Protein AF-A0A2T7SR97-F1 (afdb_monomer)

Radius of gyration: 30.73 Å; Cα contacts (8 Å, |Δi|>4): 465; chains: 1; bounding box: 67×25×97 Å

Nearest PDB structures (foldseek):
  8cx3-assembly6_F  TM=3.655E-01  e=1.383E-04  Homo sapiens
  8cxc-assembly1_M  TM=3.548E-01  e=3.444E-04  Homo sapiens
  7u9j-assembly2_B  TM=3.216E-01  e=7.365E-04  Homo sapiens
  1lrv-assembly1_A  TM=1.865E-01  e=1.941E-01  Azotobacter vinelandii
  4wnd-assembly1_A  TM=1.868E-01  e=3.565E-01  Homo sapiens

Sequence (317 aa):
IAAIETADLAALSNTQVVGLDSSFVQALTSDQVVALTASQLKVMTSDQLNALDTADLAAITTDKITSLSAAQIGGLNTTQINALITDQIAVLTASQVKGLTTDQLTSLNTDALVALTTLQVDALVATQLNALSSSQISALQTADVAAIDVYQVASLETDFIAGLTTSQVEALTAAQVGKLTTDQFAQLGTDDIQALTTVQMAAVTAAQINSLSPAKIQALETDDLRSLRVTQVSALNTASINALTTSQTQALTTAQIARISNTQLRSLVDAQADDTAIAALFTSAQIGAGTTDSPSLLTATQLSGMSTGDIAALRTD

Foldseek 3Di:
DVPQDLVNLCPDDLVVLCVDALVNLLPDDLSNLLSHDLSNLQSHDLSNLQSDDLVSLCSHDLVSLCSHALQSLQSHDLNNLQSHDLSNLLSHDLRNLCSHDLNNLQSHDLSNLLSHDLSNLLSHALVNLQSHDLNNLQSDDLSNLQSHDLVSLLSHDLRSLLSYDLSSLLSHQLSNLLSHDLSNLLSQDLSNLLSHDLSNLCSHDLSNLQSYALSNLQSHDLSSLCSHDLNSLQSHDLRSLLSDDPSNLVSHALSNLVRHDLVSLLSNCVSCVVDLVSQVSDALDSCLSRDQDHPPSDDPVSVVRHDPNSVVSNPDD

Solvent-accessible surface area (backbone atoms only — not comparable to full-atom values): 16501 Å² total; per-residue (Å²): 105,95,78,68,50,44,67,58,58,49,64,53,50,53,71,56,52,52,67,53,54,37,70,61,48,48,52,52,50,58,72,43,57,57,36,51,42,43,70,43,59,44,50,44,48,45,62,39,59,58,30,51,54,46,68,43,54,48,60,48,53,49,76,41,61,52,45,42,45,26,68,46,56,39,44,44,50,47,71,50,59,61,32,47,44,47,70,46,49,46,52,48,45,39,64,33,50,48,32,49,44,46,67,44,59,54,56,45,54,54,68,49,57,55,29,44,44,46,67,33,53,40,38,45,49,41,73,48,58,54,47,47,47,50,70,46,48,52,45,52,49,41,67,29,56,43,47,48,48,48,71,42,54,51,59,47,47,48,66,53,54,57,21,48,44,51,68,38,56,43,37,42,42,33,68,39,54,45,35,43,44,45,68,39,54,50,45,56,49,50,65,33,54,50,45,47,46,49,67,30,47,51,34,49,44,40,64,40,62,58,48,48,52,47,70,45,52,54,33,50,48,46,65,38,57,52,44,43,48,41,70,40,57,38,49,51,46,58,66,52,47,52,31,48,46,70,69,47,58,69,33,52,44,61,70,34,63,74,49,43,48,54,69,46,44,22,40,41,49,65,66,42,68,87,46,61,74,57,43,78,68,50,54,28,65,53,46,36,61,30,40,52,85,64,74,86,44,61,49,73,71,38,63,73,55,36,51,75,66,30,57,54,47,49,63,68,124

Secondary structure (DSSP, 8-state):
-TTS-HHHHHHS-HHHHHT--HHHHHTS-HHHHHHS-HHHHHH--HHHHHTS-HHHHHHS-HHHHTTS-HHHHHTS-HHHHTTS-HHHHHT--HHHHHT--HHHHHH--HHHHHTS-HHHHHT--HHHHTTS-HHHHHHS-HHHHHHS-HHHHTT--HHHHHT--HHHHHTS-HHHHTTS-HHHHTT--HHHHHHS-HHHHTT--HHHHHT--HHHHHHS-HHHHHHS-HHHHTT--HHHHHH--HHHHHHS-HHHHTTS-HHHHHHHHHHTTT-TTGGGGS-HHHHHHH-SS-GGG--HHHHHTS-HHHHHHTT--

Mean predicted aligned error: 6.65 Å

Structure (mmCIF, N/CA/C/O backbone):
data_AF-A0A2T7SR97-F1
#
_entry.id   AF-A0A2T7SR97-F1
#
loop_
_atom_site.group_PDB
_atom_site.id
_atom_site.type_symbol
_atom_site.label_atom_id
_atom_site.label_alt_id
_atom_site.label_comp_id
_atom_site.label_asym_id
_atom_site.label_entity_id
_atom_site.label_seq_id
_atom_site.pdbx_PDB_ins_code
_atom_site.Cartn_x
_atom_site.Cartn_y
_atom_site.Cartn_z
_atom_site.occupancy
_atom_site.B_iso_or_equiv
_atom_site.auth_seq_id
_atom_site.auth_comp_id
_atom_site.auth_asym_id
_atom_site.auth_atom_id
_atom_site.pdbx_PDB_model_num
ATOM 1 N N . ILE A 1 1 ? -23.060 5.789 41.166 1.00 59.06 1 ILE A N 1
ATOM 2 C CA . ILE A 1 1 ? -22.852 4.624 40.271 1.00 59.06 1 ILE A CA 1
ATOM 3 C C . ILE A 1 1 ? -21.861 3.606 40.857 1.00 59.06 1 ILE A C 1
ATOM 5 O O . ILE A 1 1 ? -21.991 2.429 40.559 1.00 59.06 1 ILE A O 1
ATOM 9 N N . ALA A 1 2 ? -21.059 3.976 41.869 1.00 59.66 2 ALA A N 1
ATOM 10 C CA . ALA A 1 2 ? -20.308 3.044 42.734 1.00 59.66 2 ALA A CA 1
ATOM 11 C C . ALA A 1 2 ? -21.145 1.996 43.524 1.00 59.66 2 ALA A C 1
ATOM 13 O O . ALA A 1 2 ? -20.612 1.340 44.408 1.00 59.66 2 ALA A O 1
ATOM 14 N N . ALA A 1 3 ? -22.449 1.862 43.251 1.00 76.44 3 ALA A N 1
ATOM 15 C CA . ALA A 1 3 ? -23.359 0.946 43.941 1.00 76.44 3 ALA A CA 1
ATOM 16 C C . ALA A 1 3 ? -23.896 -0.191 43.051 1.00 76.44 3 ALA A C 1
ATOM 18 O O . ALA A 1 3 ? -24.528 -1.089 43.592 1.00 76.44 3 ALA A O 1
ATOM 19 N N . ILE A 1 4 ? -23.687 -0.162 41.723 1.00 88.44 4 ILE A N 1
ATOM 20 C CA . ILE A 1 4 ? -24.050 -1.300 40.862 1.00 88.44 4 ILE A CA 1
ATOM 21 C C . ILE A 1 4 ? -22.913 -2.324 40.881 1.00 88.44 4 ILE A C 1
ATOM 23 O O . ILE A 1 4 ? -21.754 -1.974 40.641 1.00 88.44 4 ILE A O 1
ATOM 27 N N . GLU A 1 5 ? -23.221 -3.579 41.191 1.00 94.31 5 GLU A N 1
ATOM 28 C CA . GLU A 1 5 ? -22.228 -4.649 41.156 1.00 94.31 5 GLU A CA 1
ATOM 29 C C . GLU A 1 5 ? -21.900 -5.020 39.701 1.00 94.31 5 GLU A C 1
ATOM 31 O O . GLU A 1 5 ? -22.721 -4.869 38.794 1.00 94.31 5 GLU A O 1
ATOM 36 N N . THR A 1 6 ? -20.697 -5.534 39.449 1.00 95.12 6 THR A N 1
ATOM 37 C CA . THR A 1 6 ? -20.291 -5.984 38.104 1.00 95.12 6 THR A CA 1
ATOM 38 C C . THR A 1 6 ? -21.215 -7.078 37.558 1.00 95.12 6 THR A C 1
ATOM 40 O O . THR A 1 6 ? -21.502 -7.106 36.362 1.00 95.12 6 THR A O 1
ATOM 43 N N . ALA A 1 7 ? -21.737 -7.940 38.438 1.00 95.00 7 ALA A N 1
ATOM 44 C CA . ALA A 1 7 ? -22.716 -8.968 38.098 1.00 95.00 7 ALA A CA 1
ATOM 45 C C . ALA A 1 7 ? -24.073 -8.378 37.679 1.00 95.00 7 ALA A C 1
ATOM 47 O O . ALA A 1 7 ? -24.650 -8.831 36.691 1.00 95.00 7 ALA A O 1
ATOM 48 N N . ASP A 1 8 ? -24.554 -7.345 38.378 1.00 95.38 8 ASP A N 1
ATOM 49 C CA . ASP A 1 8 ? -25.800 -6.655 38.027 1.00 95.38 8 ASP A CA 1
ATOM 50 C C . ASP A 1 8 ? -25.682 -5.960 36.670 1.00 95.38 8 ASP A C 1
ATOM 52 O O . ASP A 1 8 ? -26.596 -6.024 35.846 1.00 95.38 8 ASP A O 1
ATOM 56 N N . LEU A 1 9 ? -24.530 -5.334 36.408 1.00 94.50 9 LEU A N 1
ATOM 57 C CA . LEU A 1 9 ? -24.261 -4.700 35.123 1.00 94.50 9 LEU A CA 1
ATOM 58 C C . LEU A 1 9 ? -24.231 -5.735 33.990 1.00 94.50 9 LEU A C 1
ATOM 60 O O . LEU A 1 9 ? -24.867 -5.529 32.957 1.00 94.50 9 LEU A O 1
ATOM 64 N N . ALA A 1 10 ? -23.568 -6.877 34.191 1.00 95.56 10 ALA A N 1
ATOM 65 C CA . ALA A 1 10 ? -23.539 -7.972 33.219 1.00 95.56 10 ALA A CA 1
ATOM 66 C C . ALA A 1 10 ? -24.921 -8.626 32.998 1.00 95.56 10 ALA A C 1
ATOM 68 O O . ALA A 1 10 ? -25.161 -9.210 31.941 1.00 95.56 10 ALA A O 1
ATOM 69 N N . ALA A 1 11 ? -25.836 -8.512 33.967 1.00 96.81 11 ALA A N 1
ATOM 70 C CA . ALA A 1 11 ? -27.203 -9.023 33.878 1.00 96.81 11 ALA A CA 1
ATOM 71 C C . ALA A 1 11 ? -28.170 -8.095 33.116 1.00 96.81 11 ALA A C 1
ATOM 73 O O . ALA A 1 11 ? -29.280 -8.521 32.782 1.00 96.81 11 ALA A O 1
ATOM 74 N N . LEU A 1 12 ? -27.782 -6.846 32.815 1.00 96.81 12 LEU A N 1
ATOM 75 C CA . LEU A 1 12 ? -28.617 -5.940 32.022 1.00 96.81 12 LEU A CA 1
ATOM 76 C C . LEU A 1 12 ? -28.886 -6.517 30.628 1.00 96.81 12 LEU A C 1
ATOM 78 O O . LEU A 1 12 ? -27.971 -6.912 29.902 1.00 96.81 12 LEU A O 1
ATOM 82 N N . SER A 1 13 ? -30.150 -6.497 30.212 1.00 97.88 13 SER A N 1
ATOM 83 C CA . SER A 1 13 ? -30.514 -6.838 28.837 1.00 97.88 13 SER A CA 1
ATOM 84 C C . SER A 1 13 ? -29.936 -5.829 27.842 1.00 97.88 13 SER A C 1
ATOM 86 O O . SER A 1 13 ? -29.754 -4.653 28.156 1.00 97.88 13 SER A O 1
ATOM 88 N N . ASN A 1 14 ? -29.743 -6.258 26.595 1.00 97.38 14 ASN A N 1
ATOM 89 C CA . ASN A 1 14 ? -29.283 -5.376 25.520 1.00 97.38 14 ASN A CA 1
ATOM 90 C C . ASN A 1 14 ? -30.175 -4.130 25.349 1.00 97.38 14 ASN A C 1
ATOM 92 O O . ASN A 1 14 ? -29.670 -3.040 25.108 1.00 97.38 14 ASN A O 1
ATOM 96 N N . THR A 1 15 ? -31.494 -4.262 25.529 1.00 97.50 15 THR A N 1
ATOM 97 C CA . THR A 1 15 ? -32.425 -3.122 25.481 1.00 97.50 15 THR A CA 1
ATOM 98 C C . THR A 1 15 ? -32.193 -2.138 26.625 1.00 97.50 15 THR A C 1
ATOM 100 O O . THR A 1 15 ? -32.252 -0.932 26.405 1.00 97.50 15 THR A O 1
ATOM 103 N N . GLN A 1 16 ? -31.906 -2.630 27.835 1.00 97.56 16 GLN A N 1
ATOM 104 C CA . GLN A 1 16 ? -31.563 -1.764 28.966 1.00 97.56 16 GLN A CA 1
ATOM 105 C C . GLN A 1 16 ? -30.228 -1.058 28.737 1.00 97.56 16 GLN A C 1
ATOM 107 O O . GLN A 1 16 ? -30.138 0.131 29.017 1.00 97.56 16 GLN A O 1
ATOM 112 N N . VAL A 1 17 ? -29.232 -1.754 28.174 1.00 97.31 17 VAL A N 1
ATOM 113 C CA . VAL A 1 17 ? -27.929 -1.156 27.847 1.00 97.31 17 VAL A CA 1
ATOM 114 C C . VAL A 1 17 ? -28.073 -0.035 26.824 1.00 97.31 17 VAL A C 1
ATOM 116 O O . VAL A 1 17 ? -27.541 1.041 27.056 1.00 97.31 17 VAL A O 1
ATOM 119 N N . VAL A 1 18 ? -28.851 -0.215 25.752 1.00 96.25 18 VAL A N 1
ATOM 120 C CA . VAL A 1 18 ? -29.127 0.861 24.773 1.00 96.25 18 VAL A CA 1
ATOM 121 C C . VAL A 1 18 ? -29.805 2.075 25.424 1.00 96.25 18 VAL A C 1
ATOM 123 O O . VAL A 1 18 ? -29.601 3.201 24.984 1.00 96.25 18 VAL A O 1
ATOM 126 N N . GLY A 1 19 ? -30.604 1.857 26.471 1.00 96.06 19 GLY A N 1
ATOM 127 C CA . GLY A 1 19 ? -31.301 2.916 27.200 1.00 96.06 19 GLY A CA 1
ATOM 128 C C . GLY A 1 19 ? -30.445 3.700 28.200 1.00 96.06 19 GLY A C 1
ATOM 129 O O . GLY A 1 19 ? -30.948 4.673 28.757 1.00 96.06 19 GLY A O 1
ATOM 130 N N . LEU A 1 20 ? -29.193 3.298 28.455 1.00 95.12 20 LEU A N 1
ATOM 131 C CA . LEU A 1 20 ? -28.288 4.047 29.332 1.00 95.12 20 LEU A CA 1
ATOM 132 C C . LEU A 1 20 ? -27.873 5.357 28.655 1.00 95.12 20 LEU A C 1
ATOM 134 O O . LEU A 1 20 ? -27.436 5.359 27.508 1.00 95.12 20 LEU A O 1
ATOM 138 N N . ASP A 1 21 ? -27.963 6.486 29.344 1.00 95.44 21 ASP A N 1
ATOM 139 C CA . ASP A 1 21 ? -27.392 7.719 28.808 1.00 95.44 21 ASP A CA 1
ATOM 140 C C . ASP A 1 21 ? -25.850 7.703 28.896 1.00 95.44 21 ASP A C 1
ATOM 142 O O . ASP A 1 21 ? -25.250 6.943 29.662 1.00 95.44 21 ASP A O 1
ATOM 146 N N . SER A 1 22 ? -25.185 8.545 28.103 1.00 95.50 22 SER A N 1
ATOM 147 C CA . SER A 1 22 ? -23.719 8.627 28.074 1.00 95.50 22 SER A CA 1
ATOM 148 C C . SER A 1 22 ? -23.109 9.079 29.406 1.00 95.50 22 SER A C 1
ATOM 150 O O . SER A 1 22 ? -22.004 8.657 29.737 1.00 95.50 22 SER A O 1
ATOM 152 N N . SER A 1 23 ? -23.822 9.869 30.217 1.00 94.75 23 SER A N 1
ATOM 153 C CA . SER A 1 23 ? -23.331 10.286 31.537 1.00 94.75 23 SER A CA 1
ATOM 154 C C . SER A 1 23 ? -23.331 9.135 32.546 1.00 94.75 23 SER A C 1
ATOM 156 O O . SER A 1 23 ? -22.450 9.068 33.403 1.00 94.75 23 SER A O 1
ATOM 158 N N . PHE A 1 24 ? -24.264 8.186 32.413 1.00 94.44 24 PHE A N 1
ATOM 159 C CA . PHE A 1 24 ? -24.241 6.946 33.180 1.00 94.44 24 PHE A CA 1
ATOM 160 C C . PHE A 1 24 ? -23.021 6.100 32.816 1.00 94.44 24 PHE A C 1
ATOM 162 O O . PHE A 1 24 ? -22.326 5.624 33.711 1.00 94.44 24 PHE A O 1
ATOM 169 N N . VAL A 1 25 ? -22.746 5.943 31.516 1.00 95.69 25 VAL A N 1
ATOM 170 C CA . VAL A 1 25 ? -21.586 5.179 31.031 1.00 95.69 25 VAL A CA 1
ATOM 171 C C . VAL A 1 25 ? -20.274 5.807 31.504 1.00 95.69 25 VAL A C 1
ATOM 173 O O . VAL A 1 25 ? -19.429 5.098 32.036 1.00 95.69 25 VAL A O 1
ATOM 176 N N . GLN A 1 26 ? -20.146 7.133 31.417 1.00 94.88 26 GLN A N 1
ATOM 177 C CA . GLN A 1 26 ? -18.970 7.872 31.893 1.00 94.88 26 GLN A CA 1
ATOM 178 C C . GLN A 1 26 ? -18.712 7.717 33.402 1.00 94.88 26 GLN A C 1
ATOM 180 O O . GLN A 1 26 ? -17.595 7.905 33.872 1.00 94.88 26 GLN A O 1
ATOM 185 N N . ALA A 1 27 ? -19.746 7.420 34.188 1.00 94.75 27 ALA A N 1
ATOM 186 C CA . ALA A 1 27 ? -19.640 7.286 35.636 1.00 94.75 27 ALA A CA 1
ATOM 187 C C . ALA A 1 27 ? -19.423 5.837 36.110 1.00 94.75 27 ALA A C 1
ATOM 189 O O . ALA A 1 27 ? -19.397 5.601 37.326 1.00 94.75 27 ALA A O 1
ATOM 190 N N . LEU A 1 28 ? -19.296 4.879 35.183 1.00 94.94 28 LEU A N 1
ATOM 191 C CA . LEU A 1 28 ? -18.850 3.523 35.491 1.00 94.94 28 LEU A CA 1
ATOM 192 C C . LEU A 1 28 ? -17.391 3.537 35.965 1.00 94.94 28 LEU A C 1
ATOM 194 O O . LEU A 1 28 ? -16.596 4.387 35.578 1.00 94.94 28 LEU A O 1
ATOM 198 N N . THR A 1 29 ? -17.037 2.591 36.827 1.00 94.75 29 THR A N 1
ATOM 199 C CA . THR A 1 29 ? -15.633 2.308 37.146 1.00 94.75 29 THR A CA 1
ATOM 200 C C . THR A 1 29 ? -15.018 1.407 36.075 1.00 94.75 29 THR A C 1
ATOM 202 O O . THR A 1 29 ? -15.737 0.667 35.402 1.00 94.75 29 THR A O 1
ATOM 205 N N . SER A 1 30 ? -13.689 1.365 35.971 1.00 93.44 30 SER A N 1
ATOM 206 C CA . SER A 1 30 ? -13.024 0.468 35.014 1.00 93.44 30 SER A CA 1
ATOM 207 C C . SER A 1 30 ? -13.359 -1.009 35.233 1.00 93.44 30 SER A C 1
ATOM 209 O O . SER A 1 30 ? -13.605 -1.732 34.270 1.00 93.44 30 SER A O 1
ATOM 211 N N . ASP A 1 31 ? -13.494 -1.456 36.487 1.00 94.06 31 ASP A N 1
ATOM 212 C CA . ASP A 1 31 ? -13.954 -2.819 36.793 1.00 94.06 31 ASP A CA 1
ATOM 213 C C . ASP A 1 31 ? -15.374 -3.084 36.261 1.00 94.06 31 ASP A C 1
ATOM 215 O O . ASP A 1 31 ? -15.683 -4.185 35.803 1.00 94.06 31 ASP A O 1
ATOM 219 N N . GLN A 1 32 ? -16.248 -2.073 36.297 1.00 95.81 32 GLN A N 1
ATOM 220 C CA . GLN A 1 32 ? -17.598 -2.153 35.743 1.00 95.81 32 GLN A CA 1
ATOM 221 C C . GLN A 1 32 ? -17.571 -2.174 34.210 1.00 95.81 32 GLN A C 1
ATOM 223 O O . GLN A 1 32 ? -18.245 -3.012 33.613 1.00 95.81 32 GLN A O 1
ATOM 228 N N . VAL A 1 33 ? -16.757 -1.343 33.553 1.00 95.62 33 VAL A N 1
ATOM 229 C CA . VAL A 1 33 ? -16.625 -1.387 32.086 1.00 95.62 33 VAL A CA 1
ATOM 230 C C . VAL A 1 33 ? -16.085 -2.740 31.624 1.00 95.62 33 VAL A C 1
ATOM 232 O O . VAL A 1 33 ? -16.645 -3.361 30.718 1.00 95.62 33 VAL A O 1
ATOM 235 N N . VAL A 1 34 ? -15.062 -3.268 32.299 1.00 95.56 34 VAL A N 1
ATOM 236 C CA . VAL A 1 34 ? -14.509 -4.599 32.012 1.00 95.56 34 VAL A CA 1
ATOM 237 C C . VAL A 1 34 ? -15.520 -5.714 32.303 1.00 95.56 34 VAL A C 1
ATOM 239 O O . VAL A 1 34 ? -15.418 -6.786 31.708 1.00 95.56 34 VAL A O 1
ATOM 242 N N . ALA A 1 35 ? -16.540 -5.496 33.133 1.00 95.94 35 ALA A N 1
ATOM 243 C CA . ALA A 1 35 ? -17.605 -6.473 33.362 1.00 95.94 35 ALA A CA 1
ATOM 244 C C . ALA A 1 35 ? -18.668 -6.522 32.249 1.00 95.94 35 ALA A C 1
ATOM 246 O O . ALA A 1 35 ? -19.350 -7.542 32.122 1.00 95.94 35 ALA A O 1
ATOM 247 N N . LEU A 1 36 ? -18.791 -5.484 31.408 1.00 96.56 36 LEU A N 1
ATOM 248 C CA . LEU A 1 36 ? -19.735 -5.479 30.282 1.00 96.56 36 LEU A CA 1
ATOM 249 C C . LEU A 1 36 ? -19.475 -6.661 29.348 1.00 96.56 36 LEU A C 1
ATOM 251 O O . LEU A 1 36 ? -18.344 -6.923 28.934 1.00 96.56 36 LEU A O 1
ATOM 255 N N . THR A 1 37 ? -20.522 -7.390 28.983 1.00 97.75 37 THR A N 1
ATOM 256 C CA . THR A 1 37 ? -20.394 -8.538 28.079 1.00 97.75 37 THR A CA 1
ATOM 257 C C . THR A 1 37 ? -20.188 -8.087 26.629 1.00 97.75 37 THR A C 1
ATOM 259 O O . THR A 1 37 ? -20.583 -6.990 26.237 1.00 97.75 37 THR A O 1
ATOM 262 N N . ALA A 1 38 ? -19.641 -8.968 25.784 1.00 97.44 38 ALA A N 1
ATOM 263 C CA . ALA A 1 38 ? -19.517 -8.717 24.344 1.00 97.44 38 ALA A CA 1
ATOM 264 C C . ALA A 1 38 ? -20.873 -8.383 23.681 1.00 97.44 38 ALA A C 1
ATOM 266 O O . ALA A 1 38 ? -20.964 -7.517 22.816 1.00 97.44 38 ALA A O 1
ATOM 267 N N . SER A 1 39 ? -21.960 -9.028 24.128 1.00 97.62 39 SER A N 1
ATOM 268 C CA . SER A 1 39 ? -23.307 -8.756 23.605 1.00 97.62 39 SER A CA 1
ATOM 269 C C . SER A 1 39 ? -23.818 -7.367 23.982 1.00 97.62 39 SER A C 1
ATOM 271 O O . SER A 1 39 ? -24.501 -6.744 23.172 1.00 97.62 39 SER A O 1
ATOM 273 N N . GLN A 1 40 ? -23.467 -6.879 25.173 1.00 98.06 40 GLN A N 1
ATOM 274 C CA . GLN A 1 40 ? -23.826 -5.539 25.631 1.00 98.06 40 GLN A CA 1
ATOM 275 C C . GLN A 1 40 ? -23.014 -4.471 24.890 1.00 98.06 40 GLN A C 1
ATOM 277 O O . GLN A 1 40 ? -23.599 -3.532 24.358 1.00 98.06 40 GLN A O 1
ATOM 282 N N . LEU A 1 41 ? -21.696 -4.658 24.755 1.00 97.38 41 LEU A N 1
ATOM 283 C CA . LEU A 1 41 ? -20.837 -3.755 23.979 1.00 97.38 41 LEU A CA 1
ATOM 284 C C . LEU A 1 41 ? -21.299 -3.643 22.521 1.00 97.38 41 LEU A C 1
ATOM 286 O O . LEU A 1 41 ? -21.383 -2.547 21.978 1.00 97.38 41 LEU A O 1
ATOM 290 N N . LYS A 1 42 ? -21.690 -4.757 21.893 1.00 97.25 42 LYS A N 1
ATOM 291 C CA . LYS A 1 42 ? -22.183 -4.785 20.506 1.00 97.25 42 LYS A CA 1
ATOM 292 C C . LYS A 1 42 ? -23.461 -3.969 20.271 1.00 97.25 42 LYS A C 1
ATOM 294 O O . LYS A 1 42 ? -23.721 -3.575 19.137 1.00 97.25 42 LYS A O 1
ATOM 299 N N . VAL A 1 43 ? -24.274 -3.733 21.302 1.00 97.38 43 VAL A N 1
ATOM 300 C CA . VAL A 1 43 ? -25.501 -2.927 21.173 1.00 97.38 43 VAL A CA 1
ATOM 301 C C . VAL A 1 43 ? -25.332 -1.484 21.634 1.00 97.38 43 VAL A C 1
ATOM 303 O O . VAL A 1 43 ? -26.243 -0.690 21.416 1.00 97.38 43 VAL A O 1
ATOM 306 N N . MET A 1 44 ? -24.197 -1.122 22.238 1.00 97.31 44 MET A N 1
ATOM 307 C CA . MET A 1 44 ? -23.952 0.258 22.653 1.00 97.31 44 MET A CA 1
ATOM 308 C C . MET A 1 44 ? -23.944 1.212 21.457 1.00 97.31 44 MET A C 1
ATOM 310 O O . MET A 1 44 ? -23.410 0.915 20.386 1.00 97.31 44 MET A O 1
ATOM 314 N N . THR A 1 45 ? -24.525 2.387 21.657 1.00 96.31 45 THR A N 1
ATOM 315 C CA . THR A 1 45 ? -24.509 3.479 20.683 1.00 96.31 45 THR A CA 1
ATOM 316 C C . THR A 1 45 ? -23.123 4.119 20.600 1.00 96.31 45 THR A C 1
ATOM 318 O O . THR A 1 45 ? -22.302 3.980 21.509 1.00 96.31 45 THR A O 1
ATOM 321 N N . SER A 1 46 ? -22.863 4.872 19.529 1.00 94.25 46 SER A N 1
ATOM 322 C CA . SER A 1 46 ? -21.620 5.639 19.399 1.00 94.25 46 SER A CA 1
ATOM 323 C C . SER A 1 46 ? -21.443 6.650 20.536 1.00 94.25 46 SER A C 1
ATOM 325 O O . SER A 1 46 ? -20.326 6.815 21.008 1.00 94.25 46 SER A O 1
ATOM 327 N N . ASP A 1 47 ? -22.515 7.272 21.034 1.00 95.50 47 ASP A N 1
ATOM 328 C CA . ASP A 1 47 ? -22.436 8.227 22.151 1.00 95.50 47 ASP A CA 1
ATOM 329 C C . ASP A 1 47 ? -22.032 7.546 23.464 1.00 95.50 47 ASP A C 1
ATOM 331 O O . ASP A 1 47 ? -21.255 8.092 24.242 1.00 95.50 47 ASP A O 1
ATOM 335 N N . GLN A 1 48 ? -22.530 6.331 23.702 1.00 97.56 48 GLN A N 1
ATOM 336 C CA . GLN A 1 48 ? -22.154 5.534 24.869 1.00 97.56 48 GLN A CA 1
ATOM 337 C C . GLN A 1 48 ? -20.704 5.055 24.778 1.00 97.56 48 GLN A C 1
ATOM 339 O O . GLN A 1 48 ? -19.976 5.129 25.761 1.00 97.56 48 GLN A O 1
ATOM 344 N N . LEU A 1 49 ? -20.260 4.594 23.606 1.00 96.94 49 LEU A N 1
ATOM 345 C CA . LEU A 1 49 ? -18.864 4.200 23.407 1.00 96.94 49 LEU A CA 1
ATOM 346 C C . LEU A 1 49 ? -17.917 5.399 23.534 1.00 96.94 49 LEU A C 1
ATOM 348 O O . LEU A 1 49 ? -16.876 5.279 24.170 1.00 96.94 49 LEU A O 1
ATOM 352 N N . ASN A 1 50 ? -18.298 6.571 23.015 1.00 96.94 50 ASN A N 1
ATOM 353 C CA . ASN A 1 50 ? -17.535 7.816 23.164 1.00 96.94 50 ASN A CA 1
ATOM 354 C C . ASN A 1 50 ? -17.492 8.350 24.609 1.00 96.94 50 ASN A C 1
ATOM 356 O O . ASN A 1 50 ? -16.677 9.218 24.911 1.00 96.94 50 ASN A O 1
ATOM 360 N N . ALA A 1 51 ? -18.350 7.844 25.500 1.00 96.81 51 ALA A N 1
ATOM 361 C CA . ALA A 1 51 ? -18.349 8.196 26.917 1.00 96.81 51 ALA A CA 1
ATOM 362 C C . ALA A 1 51 ? -17.363 7.370 27.758 1.00 96.81 51 ALA A C 1
ATOM 364 O O . ALA A 1 51 ? -17.073 7.764 28.887 1.00 96.81 51 ALA A O 1
ATOM 365 N N . LEU A 1 52 ? -16.861 6.249 27.223 1.00 96.31 52 LEU A N 1
ATOM 366 C CA . LEU A 1 52 ? -15.807 5.456 27.854 1.00 96.31 52 LEU A CA 1
ATOM 367 C C . LEU A 1 52 ? -14.483 6.215 27.808 1.00 96.31 52 LEU A C 1
ATOM 369 O O . LEU A 1 52 ? -14.118 6.785 26.771 1.00 96.31 52 LEU A O 1
ATOM 373 N N . ASP A 1 53 ? -13.747 6.194 28.916 1.00 95.69 53 ASP A N 1
ATOM 374 C CA . ASP A 1 53 ? -12.413 6.771 28.934 1.00 95.69 53 ASP A CA 1
ATOM 375 C C . ASP A 1 53 ? -11.388 5.867 28.220 1.00 95.69 53 ASP A C 1
ATOM 377 O O . ASP A 1 53 ? -11.651 4.732 27.814 1.00 95.69 53 ASP A O 1
ATOM 381 N N . THR A 1 54 ? -10.192 6.405 27.998 1.00 95.81 54 THR A N 1
ATOM 382 C CA . THR A 1 54 ? -9.125 5.697 27.283 1.00 95.81 54 THR A CA 1
ATOM 383 C C . THR A 1 54 ? -8.562 4.503 28.059 1.00 95.81 54 THR A C 1
ATOM 385 O O . THR A 1 54 ? -8.105 3.545 27.441 1.00 95.81 54 THR A O 1
ATOM 388 N N . ALA A 1 55 ? -8.567 4.550 29.396 1.00 96.31 55 ALA A N 1
ATOM 389 C CA . ALA A 1 55 ? -8.064 3.456 30.225 1.00 96.31 55 ALA A CA 1
ATOM 390 C C . ALA A 1 55 ? -9.040 2.273 30.210 1.00 96.31 55 ALA A C 1
ATOM 392 O O . ALA A 1 55 ? -8.617 1.121 30.120 1.00 96.31 55 ALA A O 1
ATOM 393 N N . ASP A 1 56 ? -10.337 2.568 30.206 1.00 96.25 56 ASP A N 1
ATOM 394 C CA . ASP A 1 56 ? -11.403 1.594 30.039 1.00 96.25 56 ASP A CA 1
ATOM 395 C C . ASP A 1 56 ? -11.292 0.878 28.692 1.00 96.25 56 ASP A C 1
ATOM 397 O O . ASP A 1 56 ? -11.302 -0.353 28.646 1.00 96.25 56 ASP A O 1
ATOM 401 N N . LEU A 1 57 ? -11.113 1.627 27.597 1.00 95.94 57 LEU A N 1
ATOM 402 C CA . LEU A 1 57 ? -10.920 1.042 26.267 1.00 95.94 57 LEU A CA 1
ATOM 403 C C . LEU A 1 57 ? -9.688 0.137 26.208 1.00 95.94 57 LEU A C 1
ATOM 405 O O . LEU A 1 57 ? -9.791 -0.973 25.691 1.00 95.94 57 LEU A O 1
ATOM 409 N N . ALA A 1 58 ? -8.559 0.552 26.787 1.00 96.81 58 ALA A N 1
ATOM 410 C CA . ALA A 1 58 ? -7.348 -0.268 26.849 1.00 96.81 58 ALA A CA 1
ATOM 411 C C . ALA A 1 58 ? -7.529 -1.551 27.690 1.00 96.81 58 ALA A C 1
ATOM 413 O O . ALA A 1 58 ? -6.852 -2.550 27.448 1.00 96.81 58 ALA A O 1
ATOM 414 N N . ALA A 1 59 ? -8.449 -1.548 28.662 1.00 96.62 59 ALA A N 1
ATOM 415 C CA . ALA A 1 59 ? -8.746 -2.696 29.519 1.00 96.62 59 ALA A CA 1
ATOM 416 C C . ALA A 1 59 ? -9.764 -3.686 28.914 1.00 96.62 59 ALA A C 1
ATOM 418 O O . ALA A 1 59 ? -9.894 -4.815 29.401 1.00 96.62 59 ALA A O 1
ATOM 419 N N . ILE A 1 60 ? -10.494 -3.309 27.855 1.00 96.25 60 ILE A N 1
ATOM 420 C CA . ILE A 1 60 ? -11.433 -4.211 27.171 1.00 96.25 60 ILE A CA 1
ATOM 421 C C . ILE A 1 60 ? -10.664 -5.369 26.515 1.00 96.25 60 ILE A C 1
ATOM 423 O O . ILE A 1 60 ? -9.729 -5.188 25.747 1.00 96.25 60 ILE A O 1
ATOM 427 N N . THR A 1 61 ? -11.081 -6.606 26.767 1.00 97.38 61 THR A N 1
ATOM 428 C CA . THR A 1 61 ? -10.423 -7.786 26.185 1.00 97.38 61 THR A CA 1
ATOM 429 C C . THR A 1 61 ? -10.579 -7.849 24.661 1.00 97.38 61 THR A C 1
ATOM 431 O O . THR A 1 61 ? -11.601 -7.435 24.113 1.00 97.38 61 THR A O 1
ATOM 434 N N . THR A 1 62 ? -9.627 -8.468 23.967 1.00 97.62 62 THR A N 1
ATOM 435 C CA . THR A 1 62 ? -9.636 -8.636 22.501 1.00 97.62 62 THR A CA 1
ATOM 436 C C . THR A 1 62 ? -10.930 -9.263 21.963 1.00 97.62 62 THR A C 1
ATOM 438 O O . THR A 1 62 ? -11.518 -8.728 21.027 1.00 97.62 62 THR A O 1
ATOM 441 N N . ASP A 1 63 ? -11.464 -10.302 22.614 1.00 96.75 63 ASP A N 1
ATOM 442 C CA . ASP A 1 63 ? -12.743 -10.943 22.240 1.00 96.75 63 ASP A CA 1
ATOM 443 C C . ASP A 1 63 ? -13.952 -9.989 22.264 1.00 96.75 63 ASP A C 1
ATOM 445 O O . ASP A 1 63 ? -14.958 -10.200 21.587 1.00 96.75 63 ASP A O 1
ATOM 449 N N . LYS A 1 64 ? -13.879 -8.924 23.065 1.00 97.88 64 LYS A N 1
ATOM 450 C CA . LYS A 1 64 ? -14.925 -7.901 23.136 1.00 97.88 64 LYS A CA 1
ATOM 451 C C . LYS A 1 64 ? -14.744 -6.855 22.044 1.00 97.88 64 LYS A C 1
ATOM 453 O O . LYS A 1 64 ? -15.740 -6.448 21.450 1.00 97.88 64 LYS A O 1
ATOM 458 N N . ILE A 1 65 ? -13.505 -6.485 21.723 1.00 97.62 65 ILE A N 1
ATOM 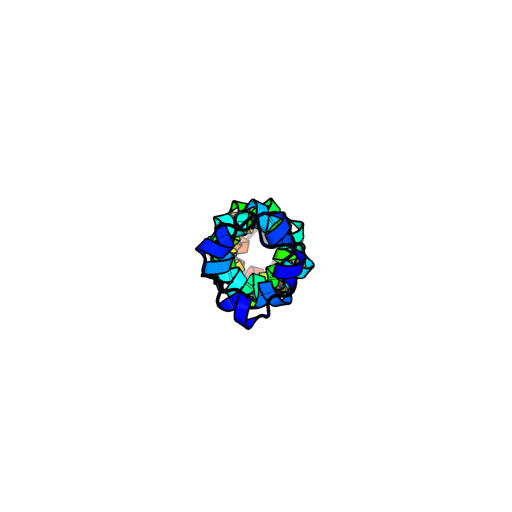459 C CA . ILE A 1 65 ? -13.198 -5.610 20.584 1.00 97.62 65 ILE A CA 1
ATOM 460 C C . ILE A 1 65 ? -13.675 -6.242 19.271 1.00 97.62 65 ILE A C 1
ATOM 462 O O . ILE A 1 65 ? -14.348 -5.580 18.482 1.00 97.62 65 ILE A O 1
ATOM 466 N N . THR A 1 66 ? -13.445 -7.542 19.061 1.00 97.00 66 THR A N 1
ATOM 467 C CA . THR A 1 66 ? -13.921 -8.244 17.852 1.00 97.00 66 THR A CA 1
ATOM 468 C C . THR A 1 66 ? -15.447 -8.347 17.763 1.00 97.00 66 THR A C 1
ATOM 470 O O . THR A 1 66 ? -15.993 -8.528 16.675 1.00 97.00 66 THR A O 1
ATOM 473 N N . SER A 1 67 ? -16.159 -8.192 18.885 1.00 96.62 67 SER A N 1
ATOM 474 C CA . SER A 1 67 ? -17.626 -8.208 18.921 1.00 96.62 67 SER A CA 1
ATOM 475 C C . SER A 1 67 ? -18.281 -6.900 18.462 1.00 96.62 67 SER A C 1
ATOM 477 O O . SER A 1 67 ? -19.459 -6.913 18.083 1.00 96.62 67 SER A O 1
ATOM 479 N N . LEU A 1 68 ? -17.534 -5.788 18.474 1.00 97.50 68 LEU A N 1
ATOM 480 C CA . LEU A 1 68 ? -18.012 -4.482 18.024 1.00 97.50 68 LEU A CA 1
ATOM 481 C C . LEU A 1 68 ? -18.294 -4.495 16.518 1.00 97.50 68 LEU A C 1
ATOM 483 O O . LEU A 1 68 ? -17.612 -5.141 15.726 1.00 97.50 68 LEU A O 1
ATOM 487 N N . SER A 1 69 ? -19.298 -3.750 16.081 1.00 97.56 69 SER A N 1
ATOM 488 C CA . SER A 1 69 ? -19.555 -3.561 14.653 1.00 97.56 69 SER A CA 1
ATOM 489 C C . SER A 1 69 ? -18.562 -2.581 14.019 1.00 97.56 69 SER A C 1
ATOM 491 O O . SER A 1 69 ? -17.981 -1.732 14.694 1.00 97.56 69 SER A O 1
ATOM 493 N N . ALA A 1 70 ? -18.420 -2.635 12.692 1.00 97.69 70 ALA A N 1
ATOM 494 C CA . ALA A 1 70 ? -17.628 -1.656 11.947 1.00 97.69 70 ALA A CA 1
ATOM 495 C C . ALA A 1 70 ? -18.120 -0.211 12.157 1.00 97.69 70 ALA A C 1
ATOM 497 O O . ALA A 1 70 ? -17.311 0.701 12.261 1.00 97.69 70 ALA A O 1
ATOM 498 N N . ALA A 1 71 ? -19.437 -0.011 12.286 1.00 97.44 71 ALA A N 1
ATOM 499 C CA . ALA A 1 71 ? -20.022 1.301 12.559 1.00 97.44 71 ALA A CA 1
ATOM 500 C C . ALA A 1 71 ? -19.683 1.820 13.967 1.00 97.44 71 ALA A C 1
ATOM 502 O O . ALA A 1 71 ? -19.506 3.019 14.151 1.00 97.44 71 ALA A O 1
ATOM 503 N N . GLN A 1 72 ? -19.570 0.928 14.955 1.00 98.19 72 GLN A N 1
ATOM 504 C CA . GLN A 1 72 ? -19.139 1.298 16.303 1.00 98.19 72 GLN A CA 1
ATOM 505 C C . GLN A 1 72 ? -17.660 1.691 16.324 1.00 98.19 72 GLN A C 1
ATOM 507 O O . GLN A 1 72 ? -17.338 2.733 16.879 1.00 98.19 72 GLN A O 1
ATOM 512 N N . ILE A 1 73 ? -16.788 0.919 15.660 1.00 97.81 73 ILE A N 1
ATOM 513 C CA . ILE A 1 73 ? -15.358 1.247 15.524 1.00 97.81 73 ILE A CA 1
ATOM 514 C C . ILE A 1 73 ? -15.162 2.572 14.772 1.00 97.81 73 ILE A C 1
ATOM 516 O O . ILE A 1 73 ? -14.479 3.464 15.268 1.00 97.81 73 ILE A O 1
ATOM 520 N N . GLY A 1 74 ? -15.827 2.758 13.628 1.00 97.69 74 GLY A N 1
ATOM 521 C CA . GLY A 1 74 ? -15.790 4.018 12.873 1.00 97.69 74 GLY A CA 1
ATOM 522 C C . GLY A 1 74 ? -16.437 5.207 13.599 1.00 97.69 74 GLY A C 1
ATOM 523 O O . GLY A 1 74 ? -16.224 6.351 13.213 1.00 97.69 74 GLY A O 1
ATOM 524 N N . GLY A 1 75 ? -17.223 4.948 14.649 1.00 97.44 75 GLY A N 1
ATOM 525 C CA . GLY A 1 75 ? -17.848 5.967 15.492 1.00 97.44 75 GLY A CA 1
ATOM 526 C C . GLY A 1 75 ? -17.020 6.391 16.708 1.00 97.44 75 GLY A C 1
ATOM 527 O O . GLY A 1 75 ? -17.397 7.366 17.357 1.00 97.44 75 GLY A O 1
ATOM 528 N N . LEU A 1 76 ? -15.929 5.688 17.034 1.00 97.31 76 LEU A N 1
ATOM 529 C CA . LEU A 1 76 ? -14.992 6.107 18.082 1.00 97.31 76 LEU A CA 1
ATOM 530 C C . LEU A 1 76 ? -14.242 7.367 17.640 1.00 97.31 76 LEU A C 1
ATOM 532 O O . LEU A 1 76 ? -13.899 7.525 16.471 1.00 97.31 76 LEU A O 1
ATOM 536 N N . ASN A 1 77 ? -13.932 8.271 18.559 1.00 96.62 77 ASN A N 1
ATOM 537 C CA . ASN A 1 77 ? -13.072 9.404 18.216 1.00 96.62 77 ASN A CA 1
ATOM 538 C C . ASN A 1 77 ? -11.585 8.990 18.114 1.00 96.62 77 ASN A C 1
ATOM 540 O O . ASN A 1 77 ? -11.188 7.893 18.510 1.00 96.62 77 ASN A O 1
ATOM 544 N N . THR A 1 78 ? -10.736 9.877 17.590 1.00 96.69 78 THR A N 1
ATOM 545 C CA . THR A 1 78 ? -9.301 9.602 17.382 1.00 96.69 78 THR A CA 1
ATOM 546 C C . THR A 1 78 ? -8.540 9.349 18.685 1.00 96.69 78 THR A C 1
ATOM 548 O O . THR A 1 78 ? -7.653 8.501 18.720 1.00 96.69 78 THR A O 1
ATOM 551 N N . THR A 1 79 ? -8.906 10.018 19.785 1.00 96.25 79 THR A N 1
ATOM 552 C CA . THR A 1 79 ? -8.313 9.770 21.111 1.00 96.25 79 THR A CA 1
ATOM 553 C C . THR A 1 79 ? -8.593 8.348 21.592 1.00 96.25 79 THR A C 1
ATOM 555 O O . THR A 1 79 ? -7.711 7.706 22.153 1.00 96.25 79 THR A O 1
ATOM 558 N N . GLN A 1 80 ? -9.794 7.839 21.336 1.00 96.94 80 GLN A N 1
ATOM 559 C CA . GLN A 1 80 ? -10.196 6.484 21.699 1.00 96.94 80 GLN A CA 1
ATOM 560 C C . GLN A 1 80 ? -9.560 5.415 20.811 1.00 96.94 80 GLN A C 1
ATOM 562 O O . GLN A 1 80 ? -9.098 4.402 21.326 1.00 96.94 80 GLN A O 1
ATOM 567 N N . ILE A 1 81 ? -9.475 5.651 19.499 1.00 96.94 81 ILE A N 1
ATOM 568 C CA . ILE A 1 81 ? -8.748 4.756 18.587 1.00 96.94 81 ILE A CA 1
ATOM 569 C C . ILE A 1 81 ? -7.272 4.655 18.988 1.00 96.94 81 ILE A C 1
ATOM 571 O O . ILE A 1 81 ? -6.736 3.553 19.066 1.0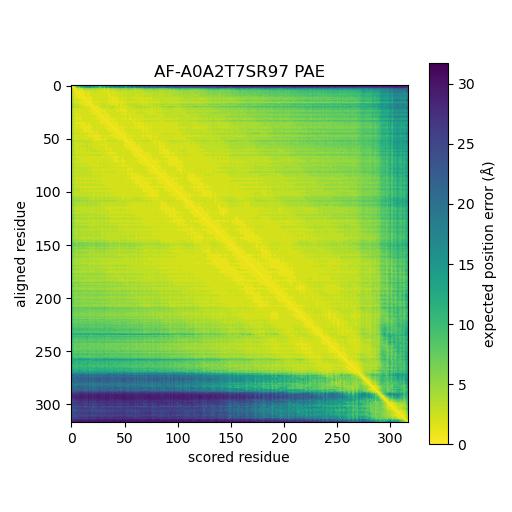0 96.94 81 ILE A O 1
ATOM 575 N N . ASN A 1 82 ? -6.643 5.777 19.339 1.00 96.12 82 ASN A N 1
ATOM 576 C CA . ASN A 1 82 ? -5.253 5.803 19.796 1.00 96.12 82 ASN A CA 1
ATOM 577 C C . ASN A 1 82 ? -5.042 5.204 21.197 1.00 96.12 82 ASN A C 1
ATOM 579 O O . ASN A 1 82 ? -3.898 4.980 21.589 1.00 96.12 82 ASN A O 1
ATOM 583 N N . ALA A 1 83 ? -6.113 4.968 21.958 1.00 96.00 83 ALA A N 1
ATOM 584 C CA . ALA A 1 83 ? -6.049 4.303 23.255 1.00 96.00 83 ALA A CA 1
ATOM 585 C C . ALA A 1 83 ? -6.084 2.773 23.147 1.00 96.00 83 ALA A C 1
ATOM 587 O O . ALA A 1 83 ? -5.771 2.094 24.126 1.00 96.00 83 ALA A O 1
ATOM 588 N N . LEU A 1 84 ? -6.456 2.226 21.983 1.00 97.12 84 LEU A N 1
ATOM 589 C CA . LEU A 1 84 ? -6.408 0.788 21.758 1.00 97.12 84 LEU A CA 1
ATOM 590 C C . LEU A 1 84 ? -4.955 0.305 21.777 1.00 97.12 84 LEU A C 1
ATOM 592 O O . LEU A 1 84 ? -4.080 0.880 21.130 1.00 97.12 84 LEU A O 1
ATOM 596 N N . ILE A 1 85 ? -4.699 -0.780 22.502 1.00 97.75 85 ILE A N 1
ATOM 597 C CA . ILE A 1 85 ? -3.381 -1.420 22.523 1.00 97.75 85 ILE A CA 1
ATOM 598 C C . ILE A 1 85 ? -3.166 -2.252 21.251 1.00 97.75 85 ILE A C 1
ATOM 600 O O . ILE A 1 85 ? -4.120 -2.661 20.587 1.00 97.75 85 ILE A O 1
ATOM 604 N N . THR A 1 86 ? -1.912 -2.566 20.926 1.00 97.75 86 THR A N 1
ATOM 605 C CA . THR A 1 86 ? -1.550 -3.313 19.706 1.00 97.75 86 THR A CA 1
ATOM 606 C C . THR A 1 86 ? -2.269 -4.659 19.593 1.00 97.75 86 THR A C 1
ATOM 608 O O . THR A 1 86 ? -2.724 -5.011 18.510 1.00 97.75 86 THR A O 1
ATOM 611 N N . ASP A 1 87 ? -2.468 -5.370 20.708 1.00 98.12 87 ASP A N 1
ATOM 612 C CA . ASP A 1 87 ? -3.207 -6.642 20.730 1.00 98.12 87 ASP A CA 1
ATOM 613 C C . ASP A 1 87 ? -4.682 -6.469 20.335 1.00 98.12 87 ASP A C 1
ATOM 615 O O . ASP A 1 87 ? -5.268 -7.352 19.715 1.00 98.12 87 ASP A O 1
ATOM 619 N N . GLN A 1 88 ? -5.296 -5.328 20.666 1.00 98.50 88 GLN A N 1
ATOM 620 C CA . GLN A 1 88 ? -6.674 -5.011 20.282 1.00 98.50 88 GLN A CA 1
ATOM 621 C C . GLN A 1 88 ? -6.772 -4.618 18.806 1.00 98.50 88 GLN A C 1
ATOM 623 O O . GLN A 1 88 ? -7.722 -5.018 18.135 1.00 98.50 88 GLN A O 1
ATOM 628 N N . ILE A 1 89 ? -5.786 -3.878 18.290 1.00 98.19 89 ILE A N 1
ATOM 629 C CA . ILE A 1 89 ? -5.700 -3.534 16.865 1.00 98.19 89 ILE A CA 1
ATOM 630 C C . ILE A 1 89 ? -5.508 -4.797 16.016 1.00 98.19 89 ILE A C 1
ATOM 632 O O . ILE A 1 89 ? -6.232 -4.996 15.039 1.00 98.19 89 ILE A O 1
ATOM 636 N N . ALA A 1 90 ? -4.617 -5.700 16.431 1.00 98.12 90 ALA A N 1
ATOM 637 C CA . ALA A 1 90 ? -4.304 -6.933 15.708 1.00 98.12 90 ALA A CA 1
ATOM 638 C C . ALA A 1 90 ? -5.503 -7.889 15.562 1.00 98.12 90 ALA A C 1
ATOM 640 O O . ALA A 1 90 ? -5.542 -8.691 14.630 1.00 98.12 90 ALA A O 1
ATOM 641 N N . VAL A 1 91 ? -6.500 -7.807 16.453 1.00 98.25 91 VAL A N 1
ATOM 642 C CA . VAL A 1 91 ? -7.709 -8.647 16.379 1.00 98.25 91 VAL A CA 1
ATOM 643 C C . VAL A 1 91 ? -8.877 -8.003 15.633 1.00 98.25 91 VAL A C 1
ATOM 645 O O . VAL A 1 91 ? -9.889 -8.675 15.424 1.00 98.25 91 VAL A O 1
ATOM 648 N N . LEU A 1 92 ? -8.783 -6.731 15.218 1.00 98.31 92 LEU A N 1
ATOM 649 C CA . LEU A 1 92 ? -9.854 -6.103 14.440 1.00 98.31 92 LEU A CA 1
ATOM 650 C C . LEU A 1 92 ? -10.158 -6.932 13.183 1.00 98.31 92 LEU A C 1
ATOM 652 O O . LEU A 1 92 ? -9.286 -7.416 12.470 1.00 98.31 92 LEU A O 1
ATOM 656 N N . THR A 1 93 ? -11.425 -7.094 12.856 1.00 98.31 93 THR A N 1
ATOM 657 C CA . THR A 1 93 ? -11.801 -7.759 11.609 1.00 98.31 93 THR A CA 1
ATOM 658 C C . THR A 1 93 ? -11.513 -6.847 10.414 1.00 98.31 93 THR A C 1
ATOM 660 O O . THR A 1 93 ? -11.582 -5.622 10.523 1.00 98.31 93 THR A O 1
ATOM 663 N N . ALA A 1 94 ? -11.308 -7.430 9.230 1.00 97.62 94 ALA A N 1
ATOM 664 C CA . ALA A 1 94 ? -11.203 -6.681 7.973 1.00 97.62 94 ALA A CA 1
ATOM 665 C C . ALA A 1 94 ? -12.374 -5.694 7.767 1.00 97.62 94 ALA A C 1
ATOM 667 O O . ALA A 1 94 ? -12.191 -4.579 7.289 1.00 97.62 94 ALA A O 1
ATOM 668 N N . SER A 1 95 ? -13.589 -6.071 8.188 1.00 97.56 95 SER A N 1
ATOM 669 C CA . SER A 1 95 ? -14.760 -5.186 8.117 1.00 97.56 95 SER A CA 1
ATOM 670 C C . SER A 1 95 ? -14.681 -4.003 9.085 1.00 97.56 95 SER A C 1
ATOM 672 O O . SER A 1 95 ? -15.126 -2.916 8.732 1.00 97.56 95 SER A O 1
ATOM 674 N N . GLN A 1 96 ? -14.129 -4.193 10.288 1.00 98.44 96 GLN A N 1
ATOM 675 C CA . GLN A 1 96 ? -13.916 -3.106 11.248 1.00 98.44 96 GLN A CA 1
ATOM 676 C C . GLN A 1 96 ? -12.830 -2.140 10.766 1.00 98.44 96 GLN A C 1
ATOM 678 O O . GLN A 1 96 ? -13.045 -0.935 10.821 1.00 98.44 96 GLN A O 1
ATOM 683 N N . VAL A 1 97 ? -11.723 -2.654 10.220 1.00 98.25 97 VAL A N 1
ATOM 684 C CA . VAL A 1 97 ? -10.632 -1.830 9.665 1.00 98.25 97 VAL A CA 1
ATOM 685 C C . VAL A 1 97 ? -11.099 -1.027 8.450 1.00 98.25 97 VAL A C 1
ATOM 687 O O . VAL A 1 97 ? -10.881 0.180 8.379 1.00 98.25 97 VAL A O 1
ATOM 690 N N . LYS A 1 98 ? -11.878 -1.639 7.554 1.00 97.44 98 LYS A N 1
ATOM 691 C CA . LYS A 1 98 ? -12.558 -0.922 6.463 1.00 97.44 98 LYS A CA 1
ATOM 692 C C . LYS A 1 98 ? -13.540 0.153 6.959 1.00 97.44 98 LYS A C 1
ATOM 694 O O . LYS A 1 98 ? -13.843 1.088 6.225 1.00 97.44 98 LYS A O 1
ATOM 699 N N . GLY A 1 99 ? -14.057 0.014 8.180 1.00 97.31 99 GLY A N 1
ATOM 700 C CA . GLY A 1 99 ? -14.937 0.991 8.824 1.00 97.31 99 GLY A CA 1
ATOM 701 C C . GLY A 1 99 ? -14.216 2.193 9.439 1.00 97.31 99 GLY A C 1
ATOM 702 O O . GLY A 1 99 ? -14.894 3.154 9.795 1.00 97.31 99 GLY A O 1
ATOM 703 N N . LEU A 1 100 ? -12.882 2.159 9.563 1.00 98.06 100 LEU A N 1
ATOM 704 C CA . LEU A 1 100 ? -12.108 3.277 10.100 1.00 98.06 100 LEU A CA 1
ATOM 705 C C . LEU A 1 100 ? -12.191 4.502 9.182 1.00 98.06 100 LEU A C 1
ATOM 707 O O . LEU A 1 100 ? -12.150 4.396 7.956 1.00 98.06 100 LEU A O 1
ATOM 711 N N . THR A 1 101 ? -12.264 5.689 9.764 1.00 98.19 101 THR A N 1
ATOM 712 C CA . THR A 1 101 ? -12.184 6.941 9.010 1.00 98.19 101 THR A CA 1
ATOM 713 C C . THR A 1 101 ? -10.731 7.277 8.669 1.00 98.19 101 THR A C 1
ATOM 715 O O . THR A 1 101 ? -9.786 6.763 9.271 1.00 98.19 101 THR A O 1
ATOM 718 N N . THR A 1 102 ? -10.532 8.177 7.709 1.00 98.12 102 THR A N 1
ATOM 719 C CA . THR A 1 102 ? -9.200 8.711 7.387 1.00 98.12 102 THR A CA 1
ATOM 720 C C . THR A 1 102 ? -8.584 9.458 8.571 1.00 98.12 102 THR A C 1
ATOM 722 O O . THR A 1 102 ? -7.385 9.346 8.803 1.00 98.12 102 THR A O 1
ATOM 725 N N . ASP A 1 103 ? -9.395 10.156 9.372 1.00 98.06 103 ASP A N 1
ATOM 726 C CA . ASP A 1 103 ? -8.936 10.868 10.573 1.00 98.06 103 ASP A CA 1
ATOM 727 C C . ASP A 1 103 ? -8.456 9.896 11.661 1.00 98.06 103 ASP A C 1
ATOM 729 O O . ASP A 1 103 ? -7.463 10.151 12.335 1.00 98.06 103 ASP A O 1
ATOM 733 N N . GLN A 1 104 ? -9.132 8.752 11.811 1.00 98.25 104 GLN A N 1
ATOM 734 C CA . GLN A 1 104 ? -8.706 7.689 12.724 1.00 98.25 104 GLN A CA 1
ATOM 735 C C . GLN A 1 104 ? -7.411 7.023 12.247 1.00 98.25 104 GLN A C 1
ATOM 737 O O . GLN A 1 104 ? -6.509 6.805 13.046 1.00 98.25 104 GLN A O 1
ATOM 742 N N . LEU A 1 105 ? -7.285 6.724 10.950 1.00 97.25 105 LEU A N 1
ATOM 743 C CA . LEU A 1 105 ? -6.066 6.117 10.403 1.00 97.25 105 LEU A CA 1
ATOM 744 C C . LEU A 1 105 ? -4.864 7.056 10.495 1.00 97.25 105 LEU A C 1
ATOM 746 O O . LEU A 1 105 ? -3.780 6.631 10.880 1.00 97.25 105 LEU A O 1
ATOM 750 N N . THR A 1 106 ? -5.047 8.340 10.195 1.00 96.75 106 THR A N 1
ATOM 751 C CA . THR A 1 106 ? -3.976 9.343 10.305 1.00 96.75 106 THR A CA 1
ATOM 752 C C . THR A 1 106 ? -3.587 9.644 11.748 1.00 96.75 106 THR A C 1
ATOM 754 O O . THR A 1 106 ? -2.460 10.076 11.984 1.00 96.75 106 THR A O 1
ATOM 757 N N . SER A 1 107 ? -4.466 9.386 12.725 1.00 96.62 107 SER A N 1
ATOM 758 C CA . SER A 1 107 ? -4.125 9.534 14.141 1.00 96.62 107 SER A CA 1
ATOM 759 C C . SER A 1 107 ? -3.297 8.376 14.700 1.00 96.62 107 SER A C 1
ATOM 761 O O . SER A 1 107 ? -2.637 8.578 15.724 1.00 96.62 107 SER A O 1
ATOM 763 N N . LEU A 1 108 ? -3.315 7.197 14.062 1.00 96.00 108 LEU A N 1
ATOM 764 C CA . LEU A 1 108 ? -2.547 6.031 14.506 1.00 96.00 108 LEU A CA 1
ATOM 765 C C . LEU A 1 108 ? -1.042 6.304 14.442 1.00 96.00 108 LEU A C 1
ATOM 767 O O . LEU A 1 108 ? -0.509 6.749 13.424 1.00 96.00 108 LEU A O 1
ATOM 771 N N . ASN A 1 109 ? -0.332 5.959 15.514 1.00 94.94 109 ASN A N 1
ATOM 772 C CA . ASN A 1 109 ? 1.126 5.903 15.466 1.00 94.94 109 ASN A CA 1
ATOM 773 C C . ASN A 1 109 ? 1.603 4.690 14.638 1.00 94.94 109 ASN A C 1
ATOM 775 O O . ASN A 1 109 ? 0.824 3.806 14.272 1.00 94.94 109 ASN A O 1
ATOM 779 N N . THR A 1 110 ? 2.901 4.644 14.344 1.00 95.38 110 THR A N 1
ATOM 780 C CA . THR A 1 110 ? 3.492 3.571 13.534 1.00 95.38 110 THR A CA 1
ATOM 781 C C . THR A 1 110 ? 3.421 2.201 14.208 1.00 95.38 110 THR A C 1
ATOM 783 O O . THR A 1 110 ? 3.265 1.213 13.503 1.00 95.38 110 THR A O 1
ATOM 786 N N . ASP A 1 111 ? 3.467 2.118 15.542 1.00 95.44 111 ASP A N 1
ATOM 787 C CA . ASP A 1 111 ? 3.380 0.839 16.265 1.00 95.44 111 ASP A CA 1
ATOM 788 C C . ASP A 1 111 ? 1.988 0.207 16.121 1.00 95.44 111 ASP A C 1
ATOM 790 O O . ASP A 1 111 ? 1.865 -0.995 15.894 1.00 95.44 111 ASP A O 1
ATOM 794 N N . ALA A 1 112 ? 0.931 1.020 16.198 1.00 96.38 112 ALA A N 1
ATOM 795 C CA . ALA A 1 112 ? -0.439 0.577 15.963 1.00 96.38 112 ALA A CA 1
ATOM 796 C C . ALA A 1 112 ? -0.665 0.189 14.497 1.00 96.38 112 ALA A C 1
ATOM 798 O O . ALA A 1 112 ? -1.355 -0.790 14.226 1.00 96.38 112 ALA A O 1
ATOM 799 N N . LEU A 1 113 ? -0.061 0.918 13.552 1.00 95.56 113 LEU A N 1
ATOM 800 C CA . LEU A 1 113 ? -0.128 0.563 12.135 1.00 95.56 113 LEU A CA 1
ATOM 801 C C . LEU A 1 113 ? 0.570 -0.777 11.853 1.00 95.56 113 LEU A C 1
ATOM 803 O O . LEU A 1 113 ? -0.003 -1.618 11.174 1.00 95.56 113 LEU A O 1
ATOM 807 N N . VAL A 1 114 ? 1.758 -1.003 12.424 1.00 97.19 114 VAL A N 1
ATOM 808 C CA . VAL A 1 114 ? 2.509 -2.270 12.315 1.00 97.19 114 VAL A CA 1
ATOM 809 C C . VAL A 1 114 ? 1.796 -3.429 13.022 1.00 97.19 114 VAL A C 1
ATOM 811 O O . VAL A 1 114 ? 2.009 -4.588 12.677 1.00 97.19 114 VAL A O 1
ATOM 814 N N . ALA A 1 115 ? 0.937 -3.144 14.004 1.00 97.62 115 ALA A N 1
ATOM 815 C CA . ALA A 1 115 ? 0.107 -4.161 14.644 1.00 97.62 115 ALA A CA 1
ATOM 816 C C . ALA A 1 115 ? -1.044 -4.656 13.750 1.00 97.62 115 ALA A C 1
ATOM 818 O O . ALA A 1 115 ? -1.640 -5.691 14.058 1.00 97.62 115 ALA A O 1
ATOM 819 N N . LEU A 1 116 ? -1.368 -3.952 12.656 1.00 97.88 116 LEU A N 1
ATOM 820 C CA . LEU A 1 116 ? -2.288 -4.481 11.656 1.00 97.88 116 LEU A CA 1
ATOM 821 C C . LEU A 1 116 ? -1.659 -5.690 10.962 1.00 97.88 116 LEU A C 1
ATOM 823 O O . LEU A 1 116 ? -0.521 -5.683 10.513 1.00 97.88 116 LEU A O 1
ATOM 827 N N . THR A 1 117 ? -2.447 -6.741 10.834 1.00 98.31 117 THR A N 1
ATOM 828 C CA . THR A 1 117 ? -2.169 -7.882 9.976 1.00 98.31 117 THR A CA 1
ATOM 829 C C . THR A 1 117 ? -2.289 -7.491 8.505 1.00 98.31 117 THR A C 1
ATOM 831 O O . THR A 1 117 ? -3.109 -6.655 8.120 1.00 98.31 117 THR A O 1
ATOM 834 N N . THR A 1 118 ? -1.584 -8.216 7.645 1.00 98.00 118 THR A N 1
ATOM 835 C CA . THR A 1 118 ? -1.665 -8.051 6.189 1.00 98.00 118 THR A CA 1
ATOM 836 C C . THR A 1 118 ? -3.093 -8.162 5.633 1.00 98.00 118 THR A C 1
ATOM 838 O O . THR A 1 118 ? -3.455 -7.427 4.720 1.00 98.00 118 THR A O 1
ATOM 841 N N . LEU A 1 119 ? -3.951 -9.011 6.219 1.00 96.75 119 LEU A N 1
ATOM 842 C CA . LEU A 1 119 ? -5.365 -9.117 5.820 1.00 96.75 119 LEU A CA 1
ATOM 843 C C . LEU A 1 119 ? -6.178 -7.862 6.181 1.00 96.75 119 LEU A C 1
ATOM 845 O O . LEU A 1 119 ? -7.141 -7.520 5.498 1.00 96.75 119 LEU A O 1
ATOM 849 N N . GLN A 1 120 ? -5.826 -7.188 7.274 1.00 98.25 120 GLN A N 1
ATOM 850 C CA . GLN A 1 120 ? -6.449 -5.923 7.650 1.00 98.25 120 GLN A CA 1
ATOM 851 C C . GLN A 1 120 ? -5.974 -4.782 6.745 1.00 98.25 120 GLN A C 1
ATOM 853 O O . GLN A 1 120 ? -6.799 -3.952 6.369 1.00 98.25 120 GLN A O 1
ATOM 858 N N . VAL A 1 121 ? -4.691 -4.758 6.362 1.00 97.19 121 VAL A N 1
ATOM 859 C CA . VAL A 1 121 ? -4.170 -3.758 5.415 1.00 97.19 121 VAL A CA 1
ATOM 860 C C . VAL A 1 121 ? -4.799 -3.925 4.029 1.00 97.19 121 VAL A C 1
ATOM 862 O O . VAL A 1 121 ? -5.254 -2.937 3.460 1.00 97.19 121 VAL A O 1
ATOM 865 N N . ASP A 1 122 ? -4.937 -5.156 3.528 1.00 96.25 122 ASP A N 1
ATOM 866 C CA . ASP A 1 122 ? -5.644 -5.458 2.267 1.00 96.25 122 ASP A CA 1
ATOM 867 C C . ASP A 1 122 ? -7.117 -4.984 2.278 1.00 96.25 122 ASP A C 1
ATOM 869 O O . ASP A 1 122 ? -7.679 -4.556 1.267 1.00 96.25 122 ASP A O 1
ATOM 873 N N . ALA A 1 123 ? -7.751 -4.969 3.456 1.00 96.62 123 ALA A N 1
ATOM 874 C CA . ALA A 1 123 ? -9.124 -4.495 3.610 1.00 96.62 123 ALA A CA 1
ATOM 875 C C . ALA A 1 123 ? -9.284 -2.964 3.507 1.00 96.62 123 ALA A C 1
ATOM 877 O O . ALA A 1 123 ? -10.419 -2.490 3.347 1.00 96.62 123 ALA A O 1
ATOM 878 N N . LEU A 1 124 ? -8.192 -2.194 3.610 1.00 96.94 124 LEU A N 1
ATOM 879 C CA . LEU A 1 124 ? -8.217 -0.737 3.477 1.00 96.94 124 LEU A CA 1
ATOM 880 C C . LEU A 1 124 ? -8.578 -0.334 2.049 1.00 96.94 124 LEU A C 1
ATOM 882 O O . LEU A 1 124 ? -8.074 -0.874 1.073 1.00 96.94 124 LEU A O 1
ATOM 886 N N . VAL A 1 125 ? -9.441 0.662 1.887 1.00 96.31 125 VAL A N 1
ATOM 887 C CA . VAL A 1 125 ? -9.782 1.190 0.558 1.00 96.31 125 VAL A CA 1
ATOM 888 C C . VAL A 1 125 ? -8.784 2.261 0.106 1.00 96.31 125 VAL A C 1
ATOM 890 O O . VAL A 1 125 ? -8.092 2.861 0.922 1.00 96.31 125 VAL A O 1
ATOM 893 N N . ALA A 1 126 ? -8.742 2.568 -1.195 1.00 96.00 126 ALA A N 1
ATOM 894 C CA . ALA A 1 126 ? -7.798 3.548 -1.751 1.00 96.00 126 ALA A CA 1
ATOM 895 C C . ALA A 1 126 ? -7.841 4.918 -1.042 1.00 96.00 126 ALA A C 1
ATOM 897 O O . ALA A 1 126 ? -6.799 5.503 -0.781 1.00 96.00 126 ALA A O 1
ATOM 898 N N . THR A 1 127 ? -9.026 5.397 -0.641 1.00 96.94 127 THR A N 1
ATOM 899 C CA . THR A 1 127 ? -9.159 6.661 0.109 1.00 96.94 127 THR A CA 1
ATOM 900 C C . THR A 1 127 ? -8.536 6.606 1.504 1.00 96.94 127 THR A C 1
ATOM 902 O O . THR A 1 127 ? -8.084 7.625 2.007 1.00 96.94 127 THR A O 1
ATOM 905 N N . GLN A 1 128 ? -8.525 5.433 2.141 1.00 98.25 128 GLN A N 1
ATOM 906 C CA . GLN A 1 128 ? -7.878 5.214 3.435 1.00 98.25 128 GLN A CA 1
ATOM 907 C C . GLN A 1 128 ? -6.356 5.113 3.277 1.00 98.25 128 GLN A C 1
ATOM 909 O O . GLN A 1 128 ? -5.629 5.723 4.053 1.00 98.25 128 GLN A O 1
ATOM 914 N N . LEU A 1 129 ? -5.885 4.399 2.249 1.00 97.88 129 LEU A N 1
ATOM 915 C CA . LEU A 1 129 ? -4.459 4.279 1.931 1.00 97.88 129 LEU A CA 1
ATOM 916 C C . LEU A 1 129 ? -3.844 5.638 1.564 1.00 97.88 129 LEU A C 1
ATOM 918 O O . LEU A 1 129 ? -2.810 5.997 2.116 1.00 97.88 129 LEU A O 1
ATOM 922 N N . ASN A 1 130 ? -4.511 6.431 0.719 1.00 97.94 130 ASN A N 1
ATOM 923 C CA . ASN A 1 130 ? -4.045 7.769 0.326 1.00 97.94 130 ASN A CA 1
ATOM 924 C C . ASN A 1 130 ? -4.041 8.780 1.479 1.00 97.94 130 ASN A C 1
ATOM 926 O O . ASN A 1 130 ? -3.368 9.799 1.389 1.00 97.94 130 ASN A O 1
ATOM 930 N N . ALA A 1 131 ? -4.785 8.522 2.559 1.00 97.69 131 ALA A N 1
ATOM 931 C CA . ALA A 1 131 ? -4.767 9.393 3.727 1.00 97.69 131 ALA A CA 1
ATOM 932 C C . ALA A 1 131 ? -3.519 9.185 4.598 1.00 97.69 131 ALA A C 1
ATOM 934 O O . ALA A 1 131 ? -3.204 10.061 5.400 1.00 97.69 131 ALA A O 1
ATOM 935 N N . LEU A 1 132 ? -2.818 8.051 4.476 1.00 97.81 132 LEU A N 1
ATOM 936 C CA . LEU A 1 132 ? -1.652 7.756 5.305 1.00 97.81 132 LEU A CA 1
ATOM 937 C C . LEU A 1 132 ? -0.526 8.771 5.069 1.00 97.81 132 LEU A C 1
ATOM 939 O O . LEU A 1 132 ? -0.209 9.145 3.943 1.00 97.81 132 LEU A O 1
ATOM 943 N N . SER A 1 133 ? 0.122 9.183 6.155 1.00 97.25 133 SER A N 1
ATOM 944 C CA . SER A 1 133 ? 1.334 10.006 6.092 1.00 97.25 133 SER A CA 1
ATOM 945 C C . SER A 1 133 ? 2.523 9.225 5.523 1.00 97.25 133 SER A C 1
ATOM 947 O O . SER A 1 133 ? 2.575 8.000 5.624 1.00 97.25 133 SER A O 1
ATOM 949 N N . SER A 1 134 ? 3.550 9.923 5.028 1.00 96.19 134 SER A N 1
ATOM 950 C CA . SER A 1 134 ? 4.792 9.286 4.555 1.00 96.19 134 SER A CA 1
ATOM 951 C C . SER A 1 134 ? 5.452 8.399 5.618 1.00 96.19 134 SER A C 1
ATOM 953 O O . SER A 1 134 ? 5.906 7.303 5.306 1.00 96.19 134 SER A O 1
ATOM 955 N N . SER A 1 135 ? 5.430 8.811 6.891 1.00 96.69 135 SER A N 1
ATOM 956 C CA . SER A 1 135 ? 5.918 7.989 8.007 1.00 96.69 135 SER A CA 1
ATOM 957 C C . SER A 1 135 ? 5.119 6.699 8.196 1.00 96.69 135 SER A C 1
ATOM 959 O O . SER A 1 135 ? 5.704 5.654 8.466 1.00 96.69 135 SER A O 1
ATOM 961 N N . GLN A 1 136 ? 3.797 6.753 8.029 1.00 98.19 136 GLN A N 1
ATOM 962 C CA . GLN A 1 136 ? 2.929 5.580 8.138 1.00 98.19 136 GLN A CA 1
ATOM 963 C C . GLN A 1 136 ? 3.125 4.649 6.941 1.00 98.19 136 GLN A C 1
ATOM 965 O O . GLN A 1 136 ? 3.298 3.450 7.131 1.00 98.19 136 GLN A O 1
ATOM 970 N N . ILE A 1 137 ? 3.205 5.197 5.727 1.00 98.19 137 ILE A N 1
ATOM 971 C CA . ILE A 1 137 ? 3.507 4.427 4.515 1.00 98.19 137 ILE A CA 1
ATOM 972 C C . ILE A 1 137 ? 4.846 3.702 4.676 1.00 98.19 137 ILE A C 1
ATOM 974 O O . ILE A 1 137 ? 4.904 2.492 4.482 1.00 98.19 137 ILE A O 1
ATOM 978 N N . SER A 1 138 ? 5.895 4.393 5.133 1.00 97.62 138 SER A N 1
ATOM 979 C CA . SER A 1 138 ? 7.213 3.782 5.353 1.00 97.62 138 SER A CA 1
ATOM 980 C C . SER A 1 138 ? 7.237 2.715 6.457 1.00 97.62 138 SER A C 1
ATOM 982 O O . SER A 1 138 ? 8.144 1.889 6.486 1.00 97.62 138 SER A O 1
ATOM 984 N N . ALA A 1 139 ? 6.249 2.726 7.360 1.00 97.69 139 ALA A N 1
ATOM 985 C CA . ALA A 1 139 ? 6.113 1.751 8.438 1.00 97.69 139 ALA A CA 1
ATOM 986 C C . 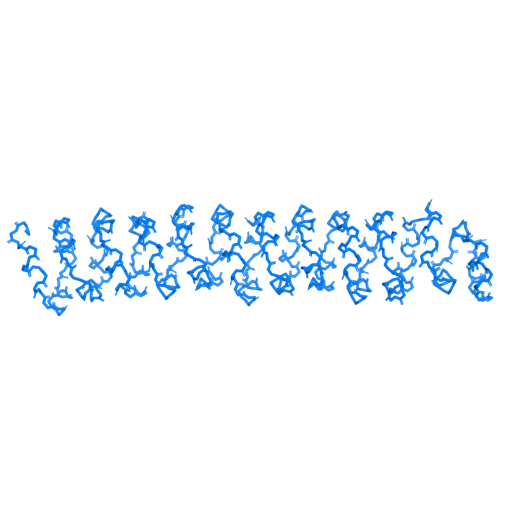ALA A 1 139 ? 5.316 0.498 8.033 1.00 97.69 139 ALA A C 1
ATOM 988 O O . ALA A 1 139 ? 5.381 -0.498 8.752 1.00 97.69 139 ALA A O 1
ATOM 989 N N . LEU A 1 140 ? 4.590 0.515 6.904 1.00 97.94 140 LEU A N 1
ATOM 990 C CA . LEU A 1 140 ? 3.926 -0.684 6.382 1.00 97.94 140 LEU A CA 1
ATOM 991 C C . LEU A 1 140 ? 4.948 -1.800 6.150 1.00 97.94 140 LEU A C 1
ATOM 993 O O . LEU A 1 140 ? 6.050 -1.568 5.647 1.00 97.94 140 LEU A O 1
ATOM 997 N N . GLN A 1 141 ? 4.595 -3.037 6.469 1.00 98.31 141 GLN A N 1
ATOM 998 C CA . GLN A 1 141 ? 5.497 -4.151 6.213 1.00 98.31 141 GLN A CA 1
ATOM 999 C C . GLN A 1 141 ? 5.502 -4.476 4.713 1.00 98.31 141 GLN A C 1
ATOM 1001 O O . GLN A 1 141 ? 4.540 -4.221 3.989 1.00 98.31 141 GLN A O 1
ATOM 1006 N N . THR A 1 142 ? 6.581 -5.078 4.213 1.00 98.38 142 THR A N 1
ATOM 1007 C CA . THR A 1 142 ? 6.674 -5.481 2.798 1.00 98.38 142 THR A CA 1
ATOM 1008 C C . THR A 1 142 ? 5.558 -6.448 2.391 1.00 98.38 142 THR A C 1
ATOM 1010 O O . THR A 1 142 ? 5.043 -6.362 1.278 1.00 98.38 142 THR A O 1
ATOM 1013 N N . ALA A 1 143 ? 5.136 -7.324 3.309 1.00 98.25 143 ALA A N 1
ATOM 1014 C CA . ALA A 1 143 ? 3.993 -8.213 3.115 1.00 98.25 143 ALA A CA 1
ATOM 1015 C C . ALA A 1 143 ? 2.669 -7.449 2.953 1.00 98.25 143 ALA A C 1
ATOM 1017 O O . ALA A 1 143 ? 1.835 -7.852 2.146 1.00 98.25 143 ALA A O 1
ATOM 1018 N N . ASP A 1 144 ? 2.503 -6.333 3.665 1.00 98.31 144 ASP A N 1
ATOM 1019 C CA . ASP A 1 144 ? 1.310 -5.492 3.577 1.00 98.31 144 ASP A CA 1
ATOM 1020 C C . ASP A 1 144 ? 1.233 -4.805 2.216 1.00 98.31 144 ASP A C 1
ATOM 1022 O O . ASP A 1 144 ? 0.205 -4.860 1.547 1.00 98.31 144 ASP A O 1
ATOM 1026 N N . VAL A 1 145 ? 2.353 -4.235 1.761 1.00 98.25 145 VAL A N 1
ATOM 1027 C CA . VAL A 1 145 ? 2.458 -3.592 0.443 1.00 98.25 145 VAL A CA 1
ATOM 1028 C C . VAL A 1 145 ? 2.208 -4.597 -0.686 1.00 98.25 145 VAL A C 1
ATOM 1030 O O . VAL A 1 145 ? 1.473 -4.296 -1.626 1.00 98.25 145 VAL A O 1
ATOM 1033 N N . ALA A 1 146 ? 2.745 -5.815 -0.579 1.00 98.12 146 ALA A N 1
ATOM 1034 C CA . ALA A 1 146 ? 2.522 -6.881 -1.557 1.00 98.12 146 ALA A CA 1
ATOM 1035 C C . ALA A 1 146 ? 1.065 -7.382 -1.599 1.00 98.12 146 ALA A C 1
ATOM 1037 O O . ALA A 1 146 ? 0.642 -7.936 -2.616 1.00 98.12 146 ALA A O 1
ATOM 1038 N N . ALA A 1 147 ? 0.307 -7.205 -0.512 1.00 97.00 147 ALA A N 1
ATOM 1039 C CA . ALA A 1 147 ? -1.081 -7.641 -0.414 1.00 97.00 147 ALA A CA 1
ATOM 1040 C C . ALA A 1 147 ? -2.092 -6.638 -0.983 1.00 97.00 147 ALA A C 1
ATOM 1042 O O . ALA A 1 147 ? -3.190 -7.062 -1.317 1.00 97.00 147 ALA A O 1
ATOM 1043 N N . ILE A 1 148 ? -1.731 -5.356 -1.144 1.00 96.69 148 ILE A N 1
ATOM 1044 C CA . ILE A 1 148 ? -2.631 -4.333 -1.704 1.00 96.69 148 ILE A CA 1
ATOM 1045 C C . ILE A 1 148 ? -3.137 -4.775 -3.085 1.00 96.69 148 ILE A C 1
ATOM 1047 O O . ILE A 1 148 ? -2.356 -5.042 -4.004 1.00 96.69 148 ILE A O 1
ATOM 1051 N N . ASP A 1 149 ? -4.449 -4.809 -3.276 1.00 95.56 149 ASP A N 1
ATOM 1052 C CA . ASP A 1 149 ? -5.044 -5.233 -4.533 1.00 95.56 149 ASP A CA 1
ATOM 1053 C C . ASP A 1 149 ? -4.608 -4.336 -5.707 1.00 95.56 149 ASP A C 1
ATOM 1055 O O . ASP A 1 149 ? -4.451 -3.116 -5.615 1.00 95.56 149 ASP A O 1
ATOM 1059 N N . VAL A 1 150 ? -4.430 -4.949 -6.874 1.00 96.12 150 VAL A N 1
ATOM 1060 C CA . VAL A 1 150 ? -3.912 -4.271 -8.067 1.00 96.12 150 VAL A CA 1
ATOM 1061 C C . VAL A 1 150 ? -4.811 -3.124 -8.560 1.00 96.12 150 VAL A C 1
ATOM 1063 O O . VAL A 1 150 ? -4.322 -2.202 -9.220 1.00 96.12 150 VAL A O 1
ATOM 1066 N N . TYR A 1 151 ? -6.113 -3.149 -8.255 1.00 93.38 151 TYR A N 1
ATOM 1067 C CA . TYR A 1 151 ? -7.045 -2.060 -8.560 1.00 93.38 151 TYR A CA 1
ATOM 1068 C C . TYR A 1 151 ? -6.969 -0.926 -7.528 1.00 93.38 151 TYR A C 1
ATOM 1070 O O . TYR A 1 151 ? -7.157 0.238 -7.898 1.00 93.38 151 TYR A O 1
ATOM 1078 N N . GLN A 1 152 ? -6.648 -1.234 -6.264 1.00 95.69 152 GLN A N 1
ATOM 1079 C CA . GLN A 1 152 ? -6.297 -0.214 -5.270 1.00 95.69 152 GLN A CA 1
ATOM 1080 C C . GLN A 1 152 ? -5.004 0.486 -5.691 1.00 95.69 152 GLN A C 1
ATOM 1082 O O . GLN A 1 152 ? -5.005 1.712 -5.743 1.00 95.69 152 GLN A O 1
ATOM 1087 N N . VAL A 1 153 ? -3.964 -0.259 -6.100 1.00 97.12 153 VAL A N 1
ATOM 1088 C CA . VAL A 1 153 ? -2.676 0.306 -6.552 1.00 97.12 153 VAL A CA 1
ATOM 1089 C C . VAL A 1 153 ? -2.860 1.344 -7.657 1.00 97.12 153 VAL A C 1
ATOM 1091 O O . VAL A 1 153 ? -2.331 2.447 -7.557 1.00 97.12 153 VAL A O 1
ATOM 1094 N N . ALA A 1 154 ? -3.672 1.052 -8.674 1.00 96.69 154 ALA A N 1
ATOM 1095 C CA . ALA A 1 154 ? -3.946 2.002 -9.757 1.00 96.69 154 ALA A CA 1
ATOM 1096 C C . ALA A 1 154 ? -4.702 3.272 -9.303 1.00 96.69 154 ALA A C 1
ATOM 1098 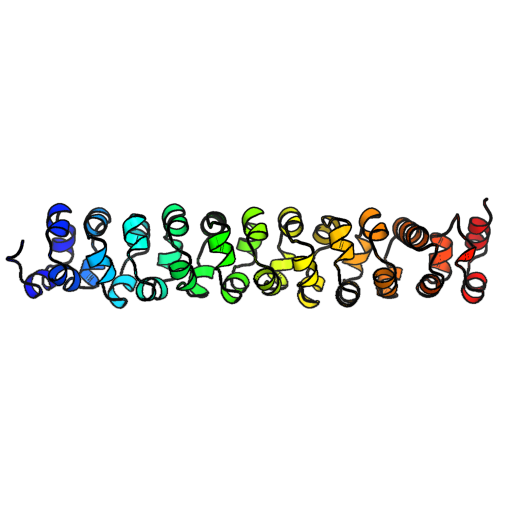O O . ALA A 1 154 ? -4.723 4.262 -10.031 1.00 96.69 154 ALA A O 1
ATOM 1099 N N . SER A 1 155 ? -5.332 3.237 -8.124 1.00 97.50 155 SER A N 1
ATOM 1100 C CA . SER A 1 155 ? -6.088 4.346 -7.524 1.00 97.50 155 SER A CA 1
ATOM 1101 C C . SER A 1 155 ? -5.294 5.112 -6.456 1.00 97.50 155 SER A C 1
ATOM 1103 O O . SER A 1 155 ? -5.808 6.090 -5.908 1.00 97.50 155 SER A O 1
ATOM 1105 N N . LEU A 1 156 ? -4.074 4.672 -6.130 1.00 98.00 156 LEU A N 1
ATOM 1106 C CA . LEU A 1 156 ? -3.221 5.358 -5.163 1.00 98.00 156 LEU A CA 1
ATOM 1107 C C . LEU A 1 156 ? -2.747 6.711 -5.703 1.00 98.00 156 LEU A C 1
ATOM 1109 O O . LEU A 1 156 ? -2.568 6.905 -6.905 1.00 98.00 156 LEU A O 1
ATOM 1113 N N . GLU A 1 157 ? -2.513 7.666 -4.821 1.00 98.12 157 GLU A N 1
ATOM 1114 C CA . GLU A 1 157 ? -1.914 8.942 -5.208 1.00 98.12 157 GLU A CA 1
ATOM 1115 C C . GLU A 1 157 ? -0.391 8.820 -5.352 1.00 98.12 157 GLU A C 1
ATOM 1117 O O . GLU A 1 157 ? 0.239 7.894 -4.836 1.00 98.12 157 GLU A O 1
ATOM 1122 N N . THR A 1 158 ? 0.222 9.758 -6.077 1.00 97.75 158 THR A N 1
ATOM 1123 C CA . THR A 1 158 ? 1.682 9.795 -6.268 1.00 97.75 158 THR A CA 1
ATOM 1124 C C . THR A 1 158 ? 2.434 9.894 -4.946 1.00 97.75 158 THR A C 1
ATOM 1126 O O . THR A 1 158 ? 3.501 9.302 -4.813 1.00 97.75 158 THR A O 1
ATOM 1129 N N . ASP A 1 159 ? 1.851 10.571 -3.957 1.00 96.62 159 ASP A N 1
ATOM 1130 C CA . ASP A 1 159 ? 2.438 10.746 -2.628 1.00 96.62 159 ASP A CA 1
ATOM 1131 C C . ASP A 1 159 ? 2.536 9.419 -1.866 1.00 96.62 159 ASP A C 1
ATOM 1133 O O . ASP A 1 159 ? 3.496 9.213 -1.124 1.00 96.62 159 ASP A O 1
ATOM 1137 N N . PHE A 1 160 ? 1.612 8.478 -2.108 1.00 98.31 160 PHE A N 1
ATOM 1138 C CA . PHE A 1 160 ? 1.721 7.133 -1.548 1.00 98.31 160 PHE A CA 1
ATOM 1139 C C . PHE A 1 160 ? 2.955 6.419 -2.100 1.00 98.31 160 PHE A C 1
ATOM 1141 O O . PHE A 1 160 ? 3.744 5.862 -1.343 1.00 98.31 160 PHE A O 1
ATOM 1148 N N . ILE A 1 161 ? 3.153 6.474 -3.421 1.00 97.88 161 ILE A N 1
ATOM 1149 C CA . ILE A 1 161 ? 4.297 5.834 -4.082 1.00 97.88 161 ILE A CA 1
ATOM 1150 C C . ILE A 1 161 ? 5.613 6.483 -3.648 1.00 97.88 161 ILE A C 1
ATOM 1152 O O . ILE A 1 161 ? 6.571 5.774 -3.363 1.00 97.88 161 ILE A O 1
ATOM 1156 N N . ALA A 1 162 ? 5.647 7.813 -3.537 1.00 96.88 162 ALA A N 1
ATOM 1157 C CA . ALA A 1 162 ? 6.814 8.551 -3.058 1.00 96.88 162 ALA A CA 1
ATOM 1158 C C . ALA A 1 162 ? 7.133 8.293 -1.571 1.00 96.88 162 ALA A C 1
ATOM 1160 O O . ALA A 1 162 ? 8.258 8.534 -1.137 1.00 96.88 162 ALA A O 1
ATOM 1161 N N . GLY A 1 163 ? 6.156 7.831 -0.783 1.00 97.44 163 GLY A N 1
ATOM 1162 C CA . GLY A 1 163 ? 6.330 7.460 0.622 1.00 97.44 163 GLY A CA 1
ATOM 1163 C C . GLY A 1 163 ? 6.865 6.043 0.846 1.00 97.44 163 GLY A C 1
ATOM 1164 O O . GLY A 1 163 ? 7.226 5.716 1.978 1.00 97.44 163 GLY A O 1
ATOM 1165 N N . LEU A 1 164 ? 6.912 5.202 -0.194 1.00 98.44 164 LEU A N 1
ATOM 1166 C CA . LEU A 1 164 ? 7.454 3.849 -0.092 1.00 98.44 164 LEU A CA 1
ATOM 1167 C C . LEU A 1 164 ? 8.974 3.882 0.089 1.00 98.44 164 LEU A C 1
ATOM 1169 O O . LEU A 1 164 ? 9.693 4.673 -0.514 1.00 98.44 164 LEU A O 1
ATOM 1173 N N . THR A 1 165 ? 9.472 2.965 0.906 1.00 98.62 165 THR A N 1
ATOM 1174 C CA . THR A 1 165 ? 10.892 2.623 0.976 1.00 98.62 165 THR A CA 1
ATOM 1175 C C . THR A 1 165 ? 11.280 1.720 -0.194 1.00 98.62 165 THR A C 1
ATOM 1177 O O . THR A 1 165 ? 10.455 0.967 -0.714 1.00 98.62 165 THR A O 1
ATOM 1180 N N . THR A 1 166 ? 12.563 1.692 -0.546 1.00 98.44 166 THR A N 1
ATOM 1181 C CA . THR A 1 166 ? 13.078 0.820 -1.612 1.00 98.44 166 THR A CA 1
ATOM 1182 C C . THR A 1 166 ? 12.785 -0.666 -1.366 1.00 98.44 166 THR A C 1
ATOM 1184 O O . THR A 1 166 ? 12.386 -1.364 -2.292 1.00 98.44 166 THR A O 1
ATOM 1187 N N . SER A 1 167 ? 12.854 -1.154 -0.117 1.00 98.56 167 SER A N 1
ATOM 1188 C CA . SER A 1 167 ? 12.449 -2.538 0.205 1.00 98.56 167 SER A CA 1
ATOM 1189 C C . SER A 1 167 ? 10.957 -2.800 -0.019 1.00 98.56 167 SER A C 1
ATOM 1191 O O . SER A 1 167 ? 10.572 -3.916 -0.360 1.00 98.56 167 SER A O 1
ATOM 1193 N N . GLN A 1 168 ? 10.096 -1.799 0.184 1.00 98.75 168 GLN A N 1
ATOM 1194 C CA . GLN A 1 168 ? 8.666 -1.924 -0.108 1.00 98.75 168 GLN A CA 1
ATOM 1195 C C . GLN A 1 168 ? 8.387 -1.883 -1.614 1.00 98.75 168 GLN A C 1
ATOM 1197 O O . GLN A 1 168 ? 7.500 -2.599 -2.073 1.00 98.75 168 GLN A O 1
ATOM 1202 N N . VAL A 1 169 ? 9.153 -1.104 -2.387 1.00 98.56 169 VAL A N 1
ATOM 1203 C CA . VAL A 1 169 ? 9.082 -1.132 -3.857 1.00 98.56 169 VAL A CA 1
ATOM 1204 C C . VAL A 1 169 ? 9.512 -2.498 -4.393 1.00 98.56 169 VAL A C 1
ATOM 1206 O O . VAL A 1 169 ? 8.792 -3.082 -5.201 1.00 98.56 169 VAL A O 1
ATOM 1209 N N . GLU A 1 170 ? 10.622 -3.052 -3.898 1.00 98.25 170 GLU A N 1
ATOM 1210 C CA . GLU A 1 170 ? 11.083 -4.406 -4.245 1.00 98.25 170 GLU A CA 1
ATOM 1211 C C . GLU A 1 170 ? 10.017 -5.470 -3.921 1.00 98.25 170 GLU A C 1
ATOM 1213 O O . GLU A 1 170 ? 9.850 -6.432 -4.670 1.00 98.25 170 GLU A O 1
ATOM 1218 N N . ALA A 1 171 ? 9.232 -5.272 -2.857 1.00 98.31 171 ALA A N 1
ATOM 1219 C CA . ALA A 1 171 ? 8.167 -6.185 -2.450 1.00 98.31 171 ALA A CA 1
ATOM 1220 C C . ALA A 1 171 ? 6.896 -6.131 -3.318 1.00 98.31 171 ALA A C 1
ATOM 1222 O O . ALA A 1 171 ? 6.062 -7.035 -3.215 1.00 98.31 171 ALA A O 1
ATOM 1223 N N . LEU A 1 172 ? 6.724 -5.115 -4.175 1.00 98.50 172 LEU A N 1
ATOM 1224 C CA . LEU A 1 172 ? 5.570 -5.045 -5.073 1.00 98.50 172 LEU A CA 1
ATOM 1225 C C . LEU A 1 172 ? 5.509 -6.291 -5.962 1.00 98.50 172 LEU A C 1
ATOM 1227 O O . LEU A 1 172 ? 6.484 -6.727 -6.563 1.00 98.50 172 LEU A O 1
ATOM 1231 N N . THR A 1 173 ? 4.337 -6.867 -6.150 1.00 98.56 173 THR A N 1
ATOM 1232 C CA . THR A 1 173 ? 4.182 -7.931 -7.138 1.00 98.56 173 THR A CA 1
ATOM 1233 C C . THR A 1 173 ? 4.352 -7.367 -8.551 1.00 98.56 173 THR A C 1
ATOM 1235 O O . THR A 1 173 ? 4.022 -6.215 -8.840 1.00 98.56 173 THR A O 1
ATOM 1238 N N . ALA A 1 174 ? 4.788 -8.205 -9.492 1.00 98.12 174 ALA A N 1
ATOM 1239 C CA . ALA A 1 174 ? 4.870 -7.814 -10.899 1.00 98.12 174 ALA A CA 1
ATOM 1240 C C . ALA A 1 174 ? 3.514 -7.320 -11.454 1.00 98.12 174 ALA A C 1
ATOM 1242 O O . ALA A 1 174 ? 3.466 -6.420 -12.290 1.00 98.12 174 ALA A O 1
ATOM 1243 N N . ALA A 1 175 ? 2.399 -7.862 -10.951 1.00 98.38 175 ALA A N 1
ATOM 1244 C CA . ALA A 1 175 ? 1.062 -7.407 -11.317 1.00 98.38 175 ALA A CA 1
ATOM 1245 C C . ALA A 1 175 ? 0.767 -5.984 -10.812 1.00 98.38 175 ALA A C 1
ATOM 1247 O O . ALA A 1 175 ? 0.220 -5.187 -11.572 1.00 98.38 175 ALA A O 1
ATOM 1248 N N . GLN A 1 176 ? 1.159 -5.649 -9.577 1.00 98.69 176 GLN A N 1
ATOM 1249 C CA . GLN A 1 176 ? 1.036 -4.291 -9.036 1.00 98.69 176 GLN A CA 1
ATOM 1250 C C . GLN A 1 176 ? 1.914 -3.306 -9.820 1.00 98.69 176 GLN A C 1
ATOM 1252 O O . GLN A 1 176 ? 1.413 -2.272 -10.258 1.00 98.69 176 GLN A O 1
ATOM 1257 N N . VAL A 1 177 ? 3.177 -3.658 -10.105 1.00 98.38 177 VAL A N 1
ATOM 1258 C CA . VAL A 1 177 ? 4.087 -2.818 -10.911 1.00 98.38 177 VAL A CA 1
ATOM 1259 C C . VAL A 1 177 ? 3.495 -2.526 -12.291 1.00 98.38 177 VAL A C 1
ATOM 1261 O O . VAL A 1 177 ? 3.445 -1.372 -12.715 1.00 98.38 177 VAL A O 1
ATOM 1264 N N . GLY A 1 178 ? 2.953 -3.538 -12.974 1.00 97.62 178 GLY A N 1
ATOM 1265 C CA . GLY A 1 178 ? 2.287 -3.359 -14.269 1.00 97.62 178 GLY A CA 1
ATOM 1266 C C . GLY A 1 178 ? 0.968 -2.569 -14.217 1.00 97.62 178 GLY A C 1
ATOM 1267 O O . GLY A 1 178 ? 0.439 -2.207 -15.271 1.00 97.62 178 GLY A O 1
ATOM 1268 N N . LYS A 1 179 ? 0.414 -2.311 -13.023 1.00 98.19 179 LYS A N 1
ATOM 1269 C CA . LYS A 1 179 ? -0.794 -1.495 -12.809 1.00 98.19 179 LYS A CA 1
ATOM 1270 C C . LYS A 1 179 ? -0.526 -0.072 -12.346 1.00 98.19 179 LYS A C 1
ATOM 1272 O O . LYS A 1 179 ? -1.460 0.727 -12.411 1.00 98.19 179 LYS A O 1
ATOM 1277 N N . LEU A 1 180 ? 0.704 0.258 -11.954 1.00 98.38 180 LEU A N 1
ATOM 1278 C CA . LEU A 1 180 ? 1.062 1.640 -11.661 1.00 98.38 180 LEU A CA 1
ATOM 1279 C C . LEU A 1 180 ? 0.761 2.528 -12.880 1.00 98.38 180 LEU A C 1
ATOM 1281 O O . LEU A 1 180 ? 1.062 2.180 -14.024 1.00 98.38 180 LEU A O 1
ATOM 1285 N N . THR A 1 181 ? 0.179 3.696 -12.659 1.00 98.19 181 THR A N 1
ATOM 1286 C CA . THR A 1 181 ? 0.044 4.710 -13.706 1.00 98.19 181 THR A CA 1
ATOM 1287 C C . THR A 1 181 ? 1.425 5.241 -14.098 1.00 98.19 181 THR A C 1
ATOM 1289 O O . THR A 1 181 ? 2.419 5.031 -13.400 1.00 98.19 181 THR A O 1
ATOM 1292 N N . THR A 1 182 ? 1.520 5.943 -15.227 1.00 97.38 182 THR A N 1
ATOM 1293 C CA . THR A 1 182 ? 2.783 6.581 -15.633 1.00 97.38 182 THR A CA 1
ATOM 1294 C C . THR A 1 182 ? 3.266 7.609 -14.618 1.00 97.38 182 THR A C 1
ATOM 1296 O O . THR A 1 182 ? 4.474 7.724 -14.421 1.00 97.38 182 THR A O 1
ATOM 1299 N N . ASP A 1 183 ? 2.337 8.308 -13.962 1.00 97.50 183 ASP A N 1
ATOM 1300 C CA . ASP A 1 183 ? 2.629 9.367 -12.992 1.00 97.50 183 ASP A CA 1
ATOM 1301 C C . ASP A 1 183 ? 3.104 8.782 -11.660 1.00 97.50 183 ASP A C 1
ATOM 1303 O O . ASP A 1 183 ? 4.072 9.275 -11.081 1.00 97.50 183 ASP A O 1
ATOM 1307 N N . GLN A 1 184 ? 2.474 7.686 -11.219 1.00 98.44 184 GLN A N 1
ATOM 1308 C CA . GLN A 1 184 ? 2.906 6.884 -10.073 1.00 98.44 184 GLN A CA 1
ATOM 1309 C C . GLN A 1 184 ? 4.291 6.276 -10.312 1.00 98.44 184 GLN A C 1
ATOM 1311 O O . GLN A 1 184 ? 5.196 6.459 -9.506 1.00 98.44 184 GLN A O 1
ATOM 1316 N N . PHE A 1 185 ? 4.487 5.595 -11.445 1.00 97.75 185 PHE A N 1
ATOM 1317 C CA . PHE A 1 185 ? 5.768 4.968 -11.782 1.00 97.75 185 PHE A CA 1
ATOM 1318 C C . PHE A 1 185 ? 6.893 6.005 -11.912 1.00 97.75 185 PHE A C 1
ATOM 1320 O O . PHE A 1 185 ? 8.031 5.758 -11.519 1.00 97.75 185 PHE A O 1
ATOM 1327 N N . ALA A 1 186 ? 6.570 7.210 -12.39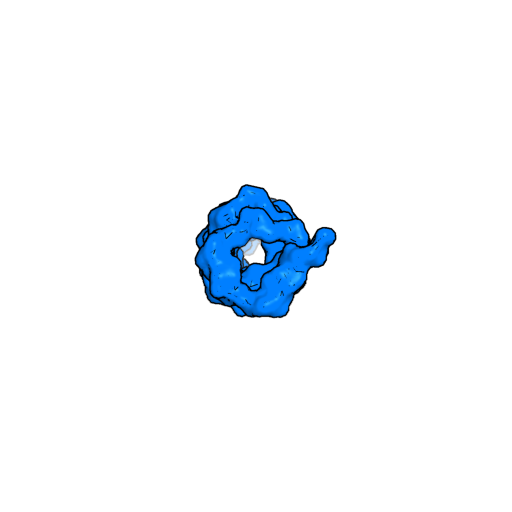1 1.00 95.75 186 ALA A N 1
ATOM 1328 C CA . ALA A 1 186 ? 7.510 8.320 -12.447 1.00 95.75 186 ALA A CA 1
ATOM 1329 C C . ALA A 1 186 ? 7.907 8.876 -11.066 1.00 95.75 186 ALA A C 1
ATOM 1331 O O . ALA A 1 186 ? 8.875 9.636 -11.019 1.00 95.75 186 ALA A O 1
ATOM 1332 N N . GLN A 1 187 ? 7.250 8.498 -9.960 1.00 97.19 187 GLN A N 1
ATOM 1333 C CA . GLN A 1 187 ? 7.694 8.865 -8.606 1.00 97.19 187 GLN A CA 1
ATOM 1334 C C . GLN A 1 187 ? 8.846 8.002 -8.083 1.00 97.19 187 GLN A C 1
ATOM 1336 O O . GLN A 1 187 ? 9.599 8.480 -7.242 1.00 97.19 187 GLN A O 1
ATOM 1341 N N . LEU A 1 188 ? 9.043 6.786 -8.608 1.00 97.56 188 LEU A N 1
ATOM 1342 C CA . LEU A 1 188 ? 10.103 5.875 -8.150 1.00 97.56 188 LEU A CA 1
ATOM 1343 C C . LEU A 1 188 ? 11.495 6.495 -8.327 1.00 97.56 188 LEU A C 1
ATOM 1345 O O . LEU A 1 188 ? 11.817 6.979 -9.416 1.00 97.56 188 LEU A O 1
ATOM 1349 N N . GLY A 1 189 ? 12.327 6.491 -7.290 1.00 97.50 189 GLY A N 1
ATOM 1350 C CA . GLY A 1 189 ? 13.708 6.976 -7.334 1.00 97.50 189 GLY A CA 1
ATOM 1351 C C . GLY A 1 189 ? 14.629 6.095 -8.186 1.00 97.50 189 GLY A C 1
ATOM 1352 O O . GLY A 1 189 ? 14.246 5.032 -8.660 1.00 97.50 189 GLY A O 1
ATOM 1353 N N . THR A 1 190 ? 15.879 6.517 -8.395 1.00 97.56 190 THR A N 1
ATOM 1354 C CA . THR A 1 190 ? 16.877 5.678 -9.094 1.00 97.56 190 THR A CA 1
ATOM 1355 C C . THR A 1 190 ? 17.216 4.405 -8.324 1.00 97.56 190 THR A C 1
ATOM 1357 O O . THR A 1 190 ? 17.507 3.387 -8.945 1.00 97.56 190 THR A O 1
ATOM 1360 N N . ASP A 1 191 ? 17.170 4.458 -6.994 1.00 97.94 191 ASP A N 1
ATOM 1361 C CA . ASP A 1 191 ? 17.428 3.301 -6.130 1.00 97.94 191 ASP A CA 1
ATOM 1362 C C . ASP A 1 191 ? 16.259 2.309 -6.199 1.00 97.94 191 ASP A C 1
ATOM 1364 O O . ASP A 1 191 ? 16.471 1.106 -6.290 1.00 97.94 191 ASP A O 1
ATOM 1368 N N . ASP A 1 192 ? 15.028 2.817 -6.285 1.00 98.19 192 ASP A N 1
ATOM 1369 C CA . ASP A 1 192 ? 13.825 2.005 -6.475 1.00 98.19 192 ASP A CA 1
ATOM 1370 C C . ASP A 1 192 ? 13.821 1.295 -7.830 1.00 98.19 192 ASP A C 1
ATOM 1372 O O . ASP A 1 192 ? 13.472 0.122 -7.908 1.00 98.19 192 ASP A O 1
ATOM 1376 N N . ILE A 1 193 ? 14.242 1.986 -8.897 1.00 97.31 193 ILE A N 1
ATOM 1377 C CA . ILE A 1 193 ? 14.371 1.388 -10.234 1.00 97.31 193 ILE A CA 1
ATOM 1378 C C . ILE A 1 193 ? 15.427 0.275 -10.247 1.00 97.31 193 ILE A C 1
ATOM 1380 O O . ILE A 1 193 ? 15.191 -0.741 -10.890 1.00 97.31 193 ILE A O 1
ATOM 1384 N N . GLN A 1 194 ? 16.543 0.442 -9.530 1.00 96.88 194 GLN A N 1
ATOM 1385 C CA . GLN A 1 194 ? 17.563 -0.608 -9.366 1.00 96.88 194 GLN A CA 1
ATOM 1386 C C . GLN A 1 194 ? 17.065 -1.791 -8.528 1.00 96.88 194 GLN A C 1
ATOM 1388 O O . GLN A 1 194 ? 17.487 -2.918 -8.750 1.00 96.88 194 GLN A O 1
ATOM 1393 N N . ALA A 1 195 ? 16.179 -1.550 -7.561 1.00 96.62 195 ALA A N 1
ATOM 1394 C CA . ALA A 1 195 ? 15.646 -2.597 -6.695 1.00 96.62 195 ALA A CA 1
ATOM 1395 C C . ALA A 1 195 ? 14.516 -3.420 -7.338 1.00 96.62 195 ALA A C 1
ATOM 1397 O O . ALA A 1 195 ? 14.104 -4.435 -6.776 1.00 96.62 195 ALA A O 1
ATOM 1398 N N . LEU A 1 196 ? 13.990 -3.010 -8.500 1.00 97.19 196 LEU A N 1
ATOM 1399 C CA . LEU A 1 196 ? 13.011 -3.816 -9.223 1.00 97.19 196 LEU A CA 1
ATOM 1400 C C . LEU A 1 196 ? 13.657 -5.117 -9.705 1.00 97.19 196 LEU A C 1
ATOM 1402 O O . LEU A 1 196 ? 14.618 -5.130 -10.460 1.00 97.19 196 LEU A O 1
ATOM 1406 N N . THR A 1 197 ? 13.061 -6.240 -9.334 1.00 96.62 197 THR A N 1
ATOM 1407 C CA . THR A 1 197 ? 13.442 -7.556 -9.839 1.00 96.62 197 THR A CA 1
ATOM 1408 C C . THR A 1 197 ? 13.173 -7.675 -11.340 1.00 96.62 197 THR A C 1
ATOM 1410 O O . THR A 1 197 ? 12.208 -7.122 -11.878 1.00 96.62 197 THR A O 1
ATOM 1413 N N . THR A 1 198 ? 13.922 -8.553 -12.008 1.00 94.19 198 THR A N 1
ATOM 1414 C CA . THR A 1 198 ? 13.694 -8.902 -13.425 1.00 94.19 198 THR A CA 1
ATOM 1415 C C . THR A 1 198 ? 12.251 -9.341 -13.735 1.00 94.19 198 THR A C 1
ATOM 1417 O O . THR A 1 198 ? 11.745 -9.107 -14.835 1.00 94.19 198 THR A O 1
ATOM 1420 N N . VAL A 1 199 ? 11.537 -9.945 -12.773 1.00 95.44 199 VAL A N 1
ATOM 1421 C CA . VAL A 1 199 ? 10.124 -10.342 -12.932 1.00 95.44 199 VAL A CA 1
ATOM 1422 C C . VAL A 1 199 ? 9.196 -9.122 -12.918 1.00 95.44 199 VAL A C 1
ATOM 1424 O O . VAL A 1 199 ? 8.267 -9.057 -13.727 1.00 95.44 199 VAL A O 1
ATOM 1427 N N . GLN A 1 200 ? 9.446 -8.144 -12.043 1.00 97.75 200 GLN A N 1
ATOM 1428 C CA . GLN A 1 200 ? 8.722 -6.868 -12.038 1.00 97.75 200 GLN A CA 1
ATOM 1429 C C . GLN A 1 200 ? 9.041 -6.052 -13.296 1.00 97.75 200 GLN A C 1
ATOM 1431 O O . GLN A 1 200 ? 8.119 -5.552 -13.942 1.00 97.75 200 GLN A O 1
ATOM 1436 N N . MET A 1 201 ? 10.309 -5.994 -13.713 1.00 95.38 201 MET A N 1
ATOM 1437 C CA . MET A 1 201 ? 10.748 -5.298 -14.929 1.00 95.38 201 MET A CA 1
ATOM 1438 C C . MET A 1 201 ? 10.111 -5.864 -16.202 1.00 95.38 201 MET A C 1
ATOM 1440 O O . MET A 1 201 ? 9.676 -5.115 -17.084 1.00 95.38 201 MET A O 1
ATOM 1444 N N . ALA A 1 202 ? 9.928 -7.183 -16.271 1.00 93.81 202 ALA A N 1
ATOM 1445 C CA . ALA A 1 202 ? 9.164 -7.812 -17.342 1.00 93.81 202 ALA A CA 1
ATOM 1446 C C . ALA A 1 202 ? 7.669 -7.420 -17.339 1.00 93.81 202 ALA A C 1
ATOM 1448 O O . ALA A 1 202 ? 6.996 -7.575 -18.360 1.00 93.81 202 ALA A O 1
ATOM 1449 N N . ALA A 1 203 ? 7.111 -6.931 -16.229 1.00 96.25 203 ALA A N 1
ATOM 1450 C CA . ALA A 1 203 ? 5.725 -6.467 -16.143 1.00 96.25 203 ALA A CA 1
ATOM 1451 C C . ALA A 1 203 ? 5.543 -4.961 -16.390 1.00 96.25 203 ALA A C 1
ATOM 1453 O O . ALA A 1 203 ? 4.423 -4.547 -16.697 1.00 96.25 203 ALA A O 1
ATOM 1454 N N . VAL A 1 204 ? 6.616 -4.162 -16.334 1.00 96.06 204 VAL A N 1
ATOM 1455 C CA . VAL A 1 204 ? 6.575 -2.727 -16.653 1.00 96.06 204 VAL A CA 1
ATOM 1456 C C . VAL A 1 204 ? 6.033 -2.516 -18.074 1.00 96.06 204 VAL A C 1
ATOM 1458 O O . VAL A 1 204 ? 6.391 -3.194 -19.032 1.00 96.06 204 VAL A O 1
ATOM 1461 N N . THR A 1 205 ? 5.139 -1.561 -18.260 1.00 96.25 205 THR A N 1
ATOM 1462 C CA . THR A 1 205 ? 4.544 -1.254 -19.561 1.00 96.25 205 THR A CA 1
ATOM 1463 C C . THR A 1 205 ? 5.442 -0.341 -20.396 1.00 96.25 205 THR A C 1
ATOM 1465 O O . THR A 1 205 ? 6.253 0.428 -19.886 1.00 96.25 205 THR A O 1
ATOM 1468 N N . ALA A 1 206 ? 5.240 -0.352 -21.714 1.00 93.94 206 ALA A N 1
ATOM 1469 C CA . ALA A 1 206 ? 5.892 0.589 -22.625 1.00 93.94 206 ALA A CA 1
ATOM 1470 C C . ALA A 1 206 ? 5.657 2.069 -22.249 1.00 93.94 206 ALA A C 1
ATOM 1472 O O . ALA A 1 206 ? 6.536 2.905 -22.446 1.00 93.94 206 ALA A O 1
ATOM 1473 N N . ALA A 1 207 ? 4.479 2.403 -21.714 1.00 94.69 207 ALA A N 1
ATOM 1474 C CA . ALA A 1 207 ? 4.154 3.767 -21.302 1.00 94.69 207 ALA A CA 1
ATOM 1475 C C . ALA A 1 207 ? 4.944 4.189 -20.053 1.00 94.69 207 ALA A C 1
ATOM 1477 O O . ALA A 1 207 ? 5.469 5.295 -20.015 1.00 94.69 207 ALA A O 1
ATOM 1478 N N . GLN A 1 208 ? 5.079 3.291 -19.073 1.00 97.00 208 GLN A N 1
ATOM 1479 C CA . GLN A 1 208 ? 5.864 3.520 -17.855 1.00 97.00 208 GLN A CA 1
ATOM 1480 C C . GLN A 1 208 ? 7.358 3.697 -18.150 1.00 97.00 208 GLN A C 1
ATOM 1482 O O . GLN A 1 208 ? 7.980 4.609 -17.624 1.00 97.00 208 GLN A O 1
ATOM 1487 N N . ILE A 1 209 ? 7.941 2.893 -19.047 1.00 93.25 209 ILE A N 1
ATOM 1488 C CA . ILE A 1 209 ? 9.355 3.073 -19.429 1.00 93.25 209 ILE A CA 1
ATOM 1489 C C . ILE A 1 209 ? 9.568 4.449 -20.076 1.00 93.25 209 ILE A C 1
ATOM 1491 O O . ILE A 1 209 ? 10.560 5.120 -19.807 1.00 93.25 209 ILE A O 1
ATOM 1495 N N . ASN A 1 210 ? 8.615 4.903 -20.893 1.00 91.62 210 ASN A N 1
ATOM 1496 C CA . ASN A 1 210 ? 8.683 6.215 -21.532 1.00 91.62 210 ASN A CA 1
ATOM 1497 C C . ASN A 1 210 ? 8.436 7.397 -20.582 1.00 91.62 210 ASN A C 1
ATOM 1499 O O . ASN A 1 210 ? 8.719 8.526 -20.982 1.00 91.62 210 ASN A O 1
ATOM 1503 N N . SER A 1 211 ? 7.926 7.173 -19.364 1.00 93.69 211 SER A N 1
ATOM 1504 C CA . SER A 1 211 ? 7.817 8.224 -18.342 1.00 93.69 211 SER A CA 1
ATOM 1505 C C . SER A 1 211 ? 9.092 8.382 -17.502 1.00 93.69 211 SER A C 1
ATOM 1507 O O . SER A 1 211 ? 9.194 9.328 -16.720 1.00 93.69 211 SER A O 1
ATOM 1509 N N . LEU A 1 212 ? 10.088 7.503 -17.675 1.00 92.94 212 LEU A N 1
ATOM 1510 C CA . LEU A 1 212 ? 11.359 7.580 -16.959 1.00 92.94 212 LEU A CA 1
ATOM 1511 C C . LEU A 1 212 ? 12.240 8.729 -17.463 1.00 92.94 212 LEU A C 1
ATOM 1513 O O . LEU A 1 212 ? 12.386 8.966 -18.663 1.00 92.94 212 LEU A O 1
ATOM 1517 N N . SER A 1 213 ? 12.898 9.410 -16.522 1.00 94.94 213 SER A N 1
ATOM 1518 C CA . SER A 1 213 ? 13.944 10.382 -16.840 1.00 94.94 213 SER A CA 1
ATOM 1519 C C . SER A 1 213 ? 15.229 9.681 -17.313 1.00 94.94 213 SER A C 1
ATOM 1521 O O . SER A 1 21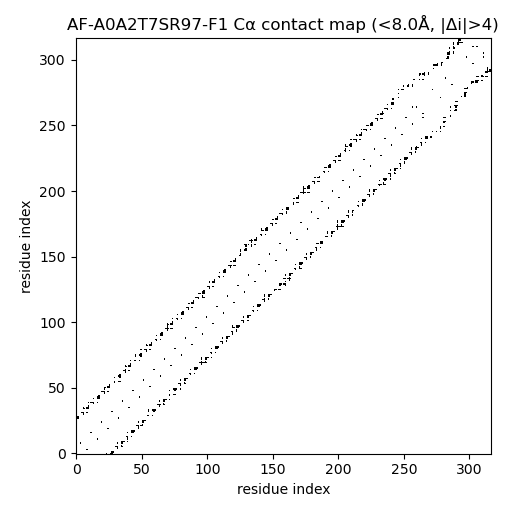3 ? 15.446 8.512 -16.979 1.00 94.94 213 SER A O 1
ATOM 1523 N N . PRO A 1 214 ? 16.141 10.384 -18.013 1.00 93.81 214 PRO A N 1
ATOM 1524 C CA . PRO A 1 214 ? 17.432 9.822 -18.416 1.00 93.81 214 PRO A CA 1
ATOM 1525 C C . PRO A 1 214 ? 18.229 9.192 -17.265 1.00 93.81 214 PRO A C 1
ATOM 1527 O O . PRO A 1 214 ? 18.792 8.116 -17.429 1.00 93.81 214 PRO A O 1
ATOM 1530 N N . ALA A 1 215 ? 18.217 9.808 -16.078 1.00 96.06 215 ALA A N 1
ATOM 1531 C CA . ALA A 1 215 ? 18.894 9.267 -14.899 1.00 96.06 215 ALA A CA 1
ATOM 1532 C C . ALA A 1 215 ? 18.308 7.915 -14.448 1.00 96.06 215 ALA A C 1
ATOM 1534 O O . ALA A 1 215 ? 19.052 7.024 -14.055 1.00 96.06 215 ALA A O 1
ATOM 1535 N N . LYS A 1 216 ? 16.985 7.731 -14.550 1.00 96.44 216 LYS A N 1
ATOM 1536 C CA . LYS A 1 216 ? 16.323 6.460 -14.214 1.00 96.44 216 LYS A CA 1
ATOM 1537 C C . LYS A 1 216 ? 16.561 5.387 -15.272 1.00 96.44 216 LYS A C 1
ATOM 1539 O O . LYS A 1 216 ? 16.700 4.225 -14.925 1.00 96.44 216 LYS A O 1
ATOM 1544 N N . ILE A 1 217 ? 16.676 5.768 -16.546 1.00 95.06 217 ILE A N 1
ATOM 1545 C CA . ILE A 1 217 ? 17.119 4.841 -17.598 1.00 95.06 217 ILE A CA 1
ATOM 1546 C C . ILE A 1 217 ? 18.549 4.359 -17.320 1.00 95.06 217 ILE A C 1
ATOM 1548 O O . ILE A 1 217 ? 18.823 3.169 -17.434 1.00 95.06 217 ILE A O 1
ATOM 1552 N N . GLN A 1 218 ? 19.447 5.249 -16.895 1.00 95.81 218 GLN A N 1
ATOM 1553 C CA . GLN A 1 218 ? 20.824 4.887 -16.529 1.00 95.81 218 GLN A CA 1
ATOM 1554 C C . GLN A 1 218 ? 20.915 4.016 -15.271 1.00 95.81 218 GLN A C 1
ATOM 1556 O O . GLN A 1 218 ? 21.889 3.288 -15.118 1.00 95.81 218 GLN A O 1
ATOM 1561 N N . ALA A 1 219 ? 19.902 4.062 -14.405 1.00 96.31 219 ALA A N 1
ATOM 1562 C CA . ALA A 1 219 ? 19.813 3.215 -13.223 1.00 96.31 219 ALA A CA 1
ATOM 1563 C C . ALA A 1 219 ? 19.401 1.763 -13.543 1.00 96.31 219 ALA A C 1
ATOM 1565 O O . ALA A 1 219 ? 19.596 0.896 -12.705 1.00 96.31 219 ALA A O 1
ATOM 1566 N N . LEU A 1 220 ? 18.858 1.469 -14.733 1.00 95.25 220 LEU A N 1
ATOM 1567 C CA . LEU A 1 220 ? 18.470 0.101 -15.101 1.00 95.25 220 LEU A CA 1
ATOM 1568 C C . LEU A 1 220 ? 19.678 -0.840 -15.143 1.00 95.25 220 LEU A C 1
ATOM 1570 O O . LEU A 1 220 ? 20.668 -0.565 -15.833 1.00 95.25 220 LEU A O 1
ATOM 1574 N N . GLU A 1 221 ? 19.570 -1.996 -14.496 1.00 95.81 221 GLU A N 1
ATOM 1575 C CA . GLU A 1 221 ? 20.620 -3.001 -14.566 1.00 95.81 221 GLU A CA 1
ATOM 1576 C C . GLU A 1 221 ? 20.660 -3.673 -15.947 1.00 95.81 221 GLU A C 1
ATOM 1578 O O . GLU A 1 221 ? 19.678 -3.740 -16.695 1.00 95.81 221 GLU A O 1
ATOM 1583 N N . THR A 1 222 ? 21.826 -4.211 -16.317 1.00 95.31 222 THR A N 1
ATOM 1584 C CA . THR A 1 222 ? 21.966 -4.897 -17.614 1.00 95.31 222 THR A CA 1
ATOM 1585 C C . THR A 1 222 ? 21.098 -6.153 -17.718 1.00 95.31 222 THR A C 1
ATOM 1587 O O . THR A 1 222 ? 20.658 -6.498 -18.816 1.00 95.31 222 THR A O 1
ATOM 1590 N N . ASP A 1 223 ? 20.818 -6.820 -16.597 1.00 94.25 223 ASP A N 1
ATOM 1591 C CA . ASP A 1 223 ? 19.936 -7.989 -16.560 1.00 94.25 223 ASP A CA 1
ATOM 1592 C C . ASP A 1 223 ? 18.461 -7.595 -16.704 1.00 94.25 223 ASP A C 1
ATOM 1594 O O . ASP A 1 223 ? 17.723 -8.254 -17.444 1.00 94.25 223 ASP A O 1
ATOM 1598 N N . ASP A 1 224 ? 18.052 -6.460 -16.134 1.00 94.69 224 ASP A N 1
ATOM 1599 C CA . ASP A 1 224 ? 16.713 -5.907 -16.340 1.00 94.69 224 ASP A CA 1
ATOM 1600 C C . ASP A 1 224 ? 16.478 -5.540 -17.797 1.00 94.69 224 ASP A C 1
ATOM 1602 O O . ASP A 1 224 ? 15.454 -5.918 -18.373 1.00 94.69 224 ASP A O 1
ATOM 1606 N N . LEU A 1 225 ? 17.451 -4.883 -18.436 1.00 92.81 225 LEU A N 1
ATOM 1607 C CA . LEU A 1 225 ? 17.381 -4.568 -19.862 1.00 92.81 225 LEU A CA 1
ATOM 1608 C C . LEU A 1 225 ? 17.222 -5.824 -20.718 1.00 92.81 225 LEU A C 1
ATOM 1610 O O . LEU A 1 225 ? 16.425 -5.810 -21.654 1.00 92.81 225 LEU A O 1
ATOM 1614 N N . ARG A 1 226 ? 17.905 -6.928 -20.390 1.00 93.75 226 ARG A N 1
ATOM 1615 C CA . ARG A 1 226 ? 17.724 -8.220 -21.083 1.00 93.75 226 ARG A CA 1
ATOM 1616 C C . ARG A 1 226 ? 16.342 -8.828 -20.845 1.00 93.75 226 ARG 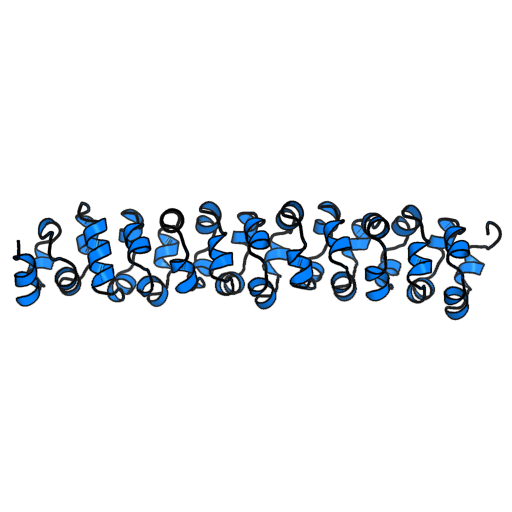A C 1
ATOM 1618 O O . ARG A 1 226 ? 15.828 -9.509 -21.732 1.00 93.75 226 ARG A O 1
ATOM 1625 N N . SER A 1 227 ? 15.743 -8.587 -19.678 1.00 92.31 227 SER A N 1
ATOM 1626 C CA . SER A 1 227 ? 14.412 -9.095 -19.317 1.00 92.31 227 SER A CA 1
ATOM 1627 C C . SER A 1 227 ? 13.262 -8.375 -20.038 1.00 92.31 227 SER A C 1
ATOM 1629 O O . SER A 1 227 ? 12.174 -8.942 -20.189 1.00 92.31 227 SER A O 1
ATOM 1631 N N . LEU A 1 228 ? 13.492 -7.150 -20.535 1.00 92.69 228 LEU A N 1
ATOM 1632 C CA . LEU A 1 228 ? 12.483 -6.380 -21.262 1.00 92.69 228 LEU A CA 1
ATOM 1633 C C . LEU A 1 228 ? 12.029 -7.099 -22.539 1.00 92.69 228 LEU A C 1
ATOM 1635 O O . LEU A 1 228 ? 12.818 -7.527 -23.385 1.00 92.69 228 LEU A O 1
ATOM 1639 N N . ARG A 1 229 ? 10.718 -7.148 -22.755 1.00 93.12 229 ARG A N 1
ATOM 1640 C CA . ARG A 1 229 ? 10.123 -7.650 -23.995 1.00 93.12 229 ARG A CA 1
ATOM 1641 C C . ARG A 1 229 ? 10.473 -6.735 -25.161 1.00 93.12 229 ARG A C 1
ATOM 1643 O O . ARG A 1 229 ? 10.581 -5.518 -25.028 1.00 93.12 229 ARG A O 1
ATOM 1650 N N . VAL A 1 230 ? 10.511 -7.314 -26.358 1.00 91.31 230 VAL A N 1
ATOM 1651 C CA . VAL A 1 230 ? 10.754 -6.558 -27.596 1.00 91.31 230 VAL A CA 1
ATOM 1652 C C . VAL A 1 230 ? 9.770 -5.399 -27.793 1.00 91.31 230 VAL A C 1
ATOM 1654 O O . VAL A 1 230 ? 10.165 -4.366 -28.314 1.00 91.31 230 VAL A O 1
ATOM 1657 N N . THR A 1 231 ? 8.523 -5.534 -27.324 1.00 90.38 231 THR A N 1
ATOM 1658 C CA . THR A 1 231 ? 7.497 -4.479 -27.385 1.00 90.38 231 THR A CA 1
ATOM 1659 C C . THR A 1 231 ? 7.768 -3.311 -26.435 1.00 90.38 231 THR A C 1
ATOM 1661 O O . THR A 1 231 ? 7.355 -2.191 -26.718 1.00 90.38 231 THR A O 1
ATOM 1664 N N . GLN A 1 232 ? 8.433 -3.563 -25.304 1.00 94.44 232 GLN A N 1
ATOM 1665 C CA . GLN A 1 232 ? 8.861 -2.527 -24.361 1.00 94.44 232 GLN A CA 1
ATOM 1666 C C . GLN A 1 232 ? 10.040 -1.745 -24.954 1.00 94.44 232 GLN A C 1
ATOM 1668 O O . GLN A 1 232 ? 9.987 -0.520 -25.019 1.00 94.44 232 GLN A O 1
ATOM 1673 N N . VAL A 1 233 ? 11.051 -2.448 -25.479 1.00 92.69 233 VAL A N 1
ATOM 1674 C CA . VAL A 1 233 ? 12.229 -1.813 -26.098 1.00 92.69 233 VAL A CA 1
ATOM 1675 C C . VAL A 1 233 ? 11.856 -1.037 -27.363 1.00 92.69 233 VAL A C 1
ATOM 1677 O O . VAL A 1 233 ? 12.291 0.098 -27.539 1.00 92.69 233 VAL A O 1
ATOM 1680 N N . SER A 1 234 ? 10.988 -1.585 -28.221 1.00 89.94 234 SER A N 1
ATOM 1681 C CA . SER A 1 234 ? 10.537 -0.886 -29.432 1.00 89.94 234 SER A CA 1
ATOM 1682 C C . SER A 1 234 ? 9.755 0.392 -29.135 1.00 89.94 234 SER A C 1
ATOM 1684 O O . SER A 1 234 ? 9.642 1.247 -30.007 1.00 89.94 234 SER A O 1
ATOM 1686 N N . ALA A 1 235 ? 9.201 0.534 -27.929 1.00 89.50 235 ALA A N 1
ATOM 1687 C CA . ALA A 1 235 ? 8.451 1.718 -27.540 1.00 89.50 235 ALA A CA 1
ATOM 1688 C C . ALA A 1 235 ? 9.327 2.855 -26.997 1.00 89.50 235 ALA A C 1
ATOM 1690 O O . ALA A 1 235 ? 8.803 3.954 -26.844 1.00 89.50 235 ALA A O 1
ATOM 1691 N N . LEU A 1 236 ? 10.615 2.622 -26.712 1.00 90.94 236 LEU A N 1
ATOM 1692 C CA . LEU A 1 236 ? 11.519 3.638 -26.163 1.00 90.94 236 LEU A CA 1
ATOM 1693 C C . LEU A 1 236 ? 11.589 4.879 -27.057 1.00 90.94 236 LEU A C 1
ATOM 1695 O O . LEU A 1 236 ? 11.909 4.787 -28.241 1.00 90.94 236 LEU A O 1
ATOM 1699 N N . ASN A 1 237 ? 11.357 6.061 -26.502 1.00 90.75 237 ASN A N 1
ATOM 1700 C CA . ASN A 1 237 ? 11.614 7.296 -27.235 1.00 90.75 237 ASN A CA 1
ATOM 1701 C C . ASN A 1 237 ? 13.132 7.538 -27.424 1.00 90.75 237 ASN A C 1
ATOM 1703 O O . ASN A 1 237 ? 13.979 6.894 -26.799 1.00 90.75 237 ASN A O 1
ATOM 1707 N N . THR A 1 238 ? 13.492 8.478 -28.300 1.00 88.62 238 THR A N 1
ATOM 1708 C CA . THR A 1 238 ? 14.900 8.786 -28.608 1.00 88.62 238 THR A CA 1
ATOM 1709 C C . THR A 1 238 ? 15.671 9.340 -27.410 1.00 88.62 238 THR A C 1
ATOM 1711 O O . THR A 1 238 ? 16.864 9.082 -27.298 1.00 88.62 238 THR A O 1
ATOM 1714 N N . ALA A 1 239 ? 15.016 10.044 -26.482 1.00 90.19 239 ALA A N 1
ATOM 1715 C CA . ALA A 1 239 ? 15.669 10.534 -25.270 1.00 90.19 239 ALA A CA 1
ATOM 1716 C C . ALA A 1 239 ? 16.072 9.382 -24.337 1.00 90.19 239 ALA A C 1
ATOM 1718 O O . ALA A 1 239 ? 17.186 9.387 -23.822 1.00 90.19 239 ALA A O 1
ATOM 1719 N N . SER A 1 240 ? 15.213 8.370 -24.165 1.00 92.50 240 SER A N 1
ATOM 1720 C CA . SER A 1 240 ? 15.542 7.163 -23.399 1.00 92.50 240 SER A CA 1
ATOM 1721 C C . SER A 1 240 ? 16.668 6.366 -24.058 1.00 92.50 240 SER A C 1
ATOM 1723 O O . SER A 1 240 ? 17.565 5.901 -23.368 1.00 92.50 240 SER A O 1
ATOM 1725 N N . ILE A 1 241 ? 16.669 6.251 -25.388 1.00 90.69 241 ILE A N 1
ATOM 1726 C CA . ILE A 1 241 ? 17.753 5.581 -26.123 1.00 90.69 241 ILE A CA 1
ATOM 1727 C C . ILE A 1 241 ? 19.086 6.306 -25.942 1.00 90.69 241 ILE A C 1
ATOM 1729 O O . ILE A 1 241 ? 20.086 5.668 -25.633 1.00 90.69 241 ILE A O 1
ATOM 1733 N N . ASN A 1 242 ? 19.091 7.633 -26.064 1.00 90.00 242 ASN A N 1
ATOM 1734 C CA . ASN A 1 242 ? 20.301 8.440 -25.888 1.00 90.00 242 ASN A CA 1
ATOM 1735 C C . ASN A 1 242 ? 20.797 8.462 -24.437 1.00 90.00 242 ASN A C 1
ATOM 1737 O O . ASN A 1 242 ? 21.938 8.835 -24.186 1.00 90.00 242 ASN A O 1
ATOM 1741 N N . ALA A 1 243 ? 19.943 8.095 -23.480 1.00 93.69 243 ALA A N 1
ATOM 1742 C CA . ALA A 1 243 ? 20.321 7.981 -22.082 1.00 93.69 243 ALA A CA 1
ATOM 1743 C C . ALA A 1 243 ? 21.034 6.662 -21.757 1.00 93.69 243 ALA A C 1
ATOM 1745 O O . ALA A 1 243 ? 21.661 6.592 -20.701 1.00 93.69 243 ALA A O 1
ATOM 1746 N N . LEU A 1 244 ? 20.940 5.634 -22.613 1.00 93.38 244 LEU A N 1
ATOM 1747 C CA . LEU A 1 244 ? 21.581 4.342 -22.370 1.00 93.38 244 LEU A CA 1
ATOM 1748 C C . LEU A 1 244 ? 23.101 4.498 -22.301 1.00 93.38 244 LEU A C 1
ATOM 1750 O O . LEU A 1 244 ? 23.736 5.083 -23.179 1.00 93.38 244 LEU A O 1
ATOM 1754 N N . THR A 1 245 ? 23.698 3.909 -21.272 1.00 93.12 245 THR A N 1
ATOM 1755 C CA . THR A 1 245 ? 25.153 3.775 -21.192 1.00 93.12 245 THR A CA 1
ATOM 1756 C C . THR A 1 245 ? 25.662 2.744 -22.201 1.00 93.12 245 THR A C 1
ATOM 1758 O O . THR A 1 245 ? 24.912 1.922 -22.739 1.00 93.12 245 THR A O 1
ATOM 1761 N N . THR A 1 246 ? 26.971 2.736 -22.422 1.00 89.44 246 THR A N 1
ATOM 1762 C CA . THR A 1 246 ? 27.642 1.753 -23.276 1.00 89.44 246 THR A CA 1
ATOM 1763 C C . THR A 1 246 ? 27.376 0.315 -22.815 1.00 89.44 246 THR A C 1
ATOM 1765 O O . THR A 1 246 ? 26.922 -0.513 -23.604 1.00 89.44 246 THR A O 1
ATOM 1768 N N . SER A 1 247 ? 27.544 0.023 -21.520 1.00 92.31 247 SER A N 1
ATOM 1769 C CA . SER A 1 247 ? 27.279 -1.311 -20.955 1.00 92.31 247 SER A CA 1
ATOM 1770 C C . SER A 1 247 ? 25.817 -1.737 -21.108 1.00 92.31 247 SER A C 1
ATOM 1772 O O . SER A 1 247 ? 25.531 -2.899 -21.390 1.00 92.31 247 SER A O 1
ATOM 1774 N N . GLN A 1 248 ? 24.881 -0.799 -20.953 1.00 94.69 248 GLN A N 1
ATOM 1775 C CA . GLN A 1 248 ? 23.451 -1.046 -21.142 1.00 94.69 248 GLN A CA 1
ATOM 1776 C C . GLN A 1 248 ? 23.104 -1.320 -22.610 1.00 94.69 248 GLN A C 1
ATOM 1778 O O . GLN A 1 248 ? 22.342 -2.241 -22.898 1.00 94.69 248 GLN A O 1
ATOM 1783 N N . THR A 1 249 ? 23.709 -0.588 -23.548 1.00 91.31 249 THR A N 1
ATOM 1784 C CA . THR A 1 249 ? 23.542 -0.853 -24.984 1.00 91.31 249 THR A CA 1
ATOM 1785 C C . THR A 1 249 ? 24.075 -2.235 -25.356 1.00 91.31 249 THR A C 1
ATOM 1787 O O . THR A 1 249 ? 23.392 -2.989 -26.046 1.00 91.31 249 THR A O 1
ATOM 1790 N N . GLN A 1 250 ? 25.246 -2.613 -24.835 1.00 89.94 250 GLN A N 1
ATOM 1791 C CA . GLN A 1 250 ? 25.825 -3.948 -25.026 1.00 89.94 250 GLN A CA 1
ATOM 1792 C C . GLN A 1 250 ? 24.994 -5.073 -24.394 1.00 89.94 250 GLN A C 1
ATOM 1794 O O . GLN A 1 250 ? 25.113 -6.233 -24.793 1.00 89.94 250 GLN A O 1
ATOM 1799 N N . ALA A 1 251 ? 24.142 -4.755 -23.419 1.00 92.88 251 ALA A N 1
ATOM 1800 C CA . ALA A 1 251 ? 23.249 -5.722 -22.800 1.00 92.88 251 ALA A CA 1
ATOM 1801 C C . ALA A 1 251 ? 22.009 -6.040 -23.646 1.00 92.88 251 ALA A C 1
ATOM 1803 O O . ALA A 1 251 ? 21.416 -7.102 -23.446 1.00 92.88 251 ALA A O 1
ATOM 1804 N N . LEU A 1 252 ? 21.626 -5.169 -24.589 1.00 91.50 252 LEU A N 1
ATOM 1805 C CA . LEU A 1 252 ? 20.477 -5.404 -25.461 1.00 91.50 252 LEU A CA 1
ATOM 1806 C C . LEU A 1 252 ? 20.670 -6.675 -26.294 1.00 91.50 252 LEU A C 1
ATOM 1808 O O . LEU A 1 252 ? 21.703 -6.916 -26.916 1.00 91.50 252 LEU A O 1
ATOM 1812 N N . THR A 1 253 ? 19.629 -7.495 -26.340 1.00 91.12 253 THR A N 1
ATOM 1813 C CA . THR A 1 253 ? 19.617 -8.724 -27.132 1.00 91.12 253 THR A CA 1
ATOM 1814 C C . THR A 1 253 ? 19.413 -8.423 -28.615 1.00 91.12 253 THR A C 1
ATOM 1816 O O . THR A 1 253 ? 18.746 -7.460 -29.002 1.00 91.12 253 THR A O 1
ATOM 1819 N N . THR A 1 254 ? 19.888 -9.321 -29.478 1.00 86.19 254 THR A N 1
ATOM 1820 C CA . THR A 1 254 ? 19.664 -9.225 -30.931 1.00 86.19 254 THR A CA 1
ATOM 1821 C C . THR A 1 254 ? 18.175 -9.190 -31.292 1.00 86.19 254 THR A C 1
ATOM 1823 O O . THR A 1 254 ? 17.786 -8.507 -32.237 1.00 86.19 254 THR A O 1
ATOM 1826 N N . ALA A 1 255 ? 17.317 -9.863 -30.515 1.00 90.00 255 ALA A N 1
ATOM 1827 C CA . ALA A 1 255 ? 15.866 -9.830 -30.691 1.00 90.00 255 ALA A CA 1
ATOM 1828 C C . ALA A 1 255 ? 15.259 -8.450 -30.387 1.00 90.00 255 ALA A C 1
ATOM 1830 O O . ALA A 1 255 ? 14.349 -8.015 -31.094 1.00 90.00 255 ALA A O 1
ATOM 1831 N N . GLN A 1 256 ? 15.760 -7.756 -29.361 1.00 93.00 256 GLN A N 1
ATOM 1832 C CA . GLN A 1 256 ? 15.332 -6.400 -29.007 1.00 93.00 256 GLN A CA 1
ATOM 1833 C C . GLN A 1 256 ? 15.794 -5.384 -30.058 1.00 93.00 256 GLN A C 1
ATOM 1835 O O . GLN A 1 256 ? 14.985 -4.605 -30.560 1.00 93.00 256 GLN A O 1
ATOM 1840 N N . ILE A 1 257 ? 17.060 -5.459 -30.477 1.00 86.69 257 ILE A N 1
ATOM 1841 C CA . ILE A 1 257 ? 17.632 -4.590 -31.518 1.00 86.69 257 ILE A CA 1
ATOM 1842 C C . ILE A 1 257 ? 16.932 -4.806 -32.873 1.00 86.69 257 ILE A C 1
ATOM 1844 O O . ILE A 1 257 ? 16.712 -3.864 -33.629 1.00 86.69 257 ILE A O 1
ATOM 1848 N N . ALA A 1 258 ? 16.490 -6.028 -33.185 1.00 84.44 258 ALA A N 1
ATOM 1849 C CA . ALA A 1 258 ? 15.728 -6.342 -34.402 1.00 84.44 258 ALA A CA 1
ATOM 1850 C C . ALA A 1 258 ? 14.300 -5.765 -34.452 1.00 84.44 258 ALA A C 1
ATOM 1852 O O . ALA A 1 258 ? 13.578 -6.012 -35.427 1.00 84.44 258 ALA A O 1
ATOM 1853 N N . ARG A 1 259 ? 13.845 -5.065 -33.405 1.00 87.06 259 ARG A N 1
ATOM 1854 C CA . ARG A 1 259 ? 12.470 -4.549 -33.293 1.00 87.06 259 ARG A CA 1
ATOM 1855 C C . ARG A 1 259 ? 12.370 -3.050 -33.014 1.00 87.06 259 ARG A C 1
ATOM 1857 O O . ARG A 1 259 ? 11.253 -2.538 -33.015 1.00 87.06 259 ARG A O 1
ATOM 1864 N N . ILE A 1 260 ? 13.485 -2.344 -32.829 1.00 86.31 260 ILE A N 1
ATOM 1865 C CA . ILE A 1 260 ? 13.478 -0.875 -32.784 1.00 86.31 260 ILE A CA 1
ATOM 1866 C C . ILE A 1 260 ? 13.338 -0.289 -34.199 1.00 86.31 260 ILE A C 1
ATOM 1868 O O . ILE A 1 260 ? 13.700 -0.924 -35.189 1.00 86.31 260 ILE A O 1
ATOM 1872 N N . SER A 1 261 ? 12.781 0.915 -34.306 1.00 85.06 261 SER A N 1
ATOM 1873 C CA . SER A 1 261 ? 12.647 1.646 -35.572 1.00 85.06 261 SER A CA 1
ATOM 1874 C C . SER A 1 261 ? 13.993 2.149 -36.095 1.00 85.06 261 SER A C 1
ATOM 1876 O O . SER A 1 261 ? 14.938 2.325 -35.330 1.00 85.06 261 SER A O 1
ATOM 1878 N N . ASN A 1 262 ? 14.059 2.487 -37.386 1.00 80.75 262 ASN A N 1
ATOM 1879 C CA . ASN A 1 262 ? 15.261 3.088 -37.978 1.00 80.75 262 ASN A CA 1
ATOM 1880 C C . ASN A 1 262 ? 15.653 4.408 -37.288 1.00 80.75 262 ASN A C 1
ATOM 1882 O O . ASN A 1 262 ? 16.833 4.675 -37.103 1.00 80.75 262 ASN A O 1
ATOM 1886 N N . THR A 1 263 ? 14.677 5.209 -36.843 1.00 83.06 263 THR A N 1
ATOM 1887 C CA . THR A 1 263 ? 14.943 6.444 -36.086 1.00 83.06 263 THR A CA 1
ATOM 1888 C C . THR A 1 263 ? 15.615 6.152 -34.748 1.00 83.06 263 THR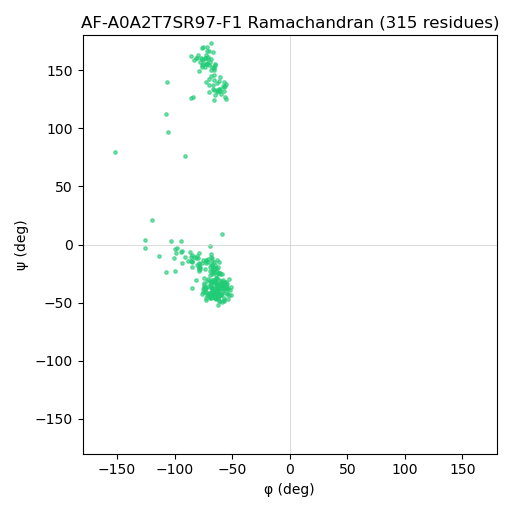 A C 1
ATOM 1890 O O . THR A 1 263 ? 16.590 6.807 -34.392 1.00 83.06 263 THR A O 1
ATOM 1893 N N . GLN A 1 264 ? 15.101 5.166 -34.012 1.00 86.81 264 GLN A N 1
ATOM 1894 C CA . GLN A 1 264 ? 15.661 4.719 -32.735 1.00 86.81 264 GLN A CA 1
ATOM 1895 C C . GLN A 1 264 ? 17.054 4.113 -32.920 1.00 86.81 264 GLN A C 1
ATOM 1897 O O . GLN A 1 264 ? 17.960 4.413 -32.154 1.00 86.81 264 GLN A O 1
ATOM 1902 N N . LEU A 1 265 ? 17.224 3.300 -33.962 1.00 82.44 265 LEU A N 1
ATOM 1903 C CA . LEU A 1 265 ? 18.492 2.682 -34.312 1.00 82.44 265 LEU A CA 1
ATOM 1904 C C . LEU A 1 265 ? 19.559 3.725 -34.652 1.00 82.44 265 LEU A C 1
ATOM 1906 O O . LEU A 1 265 ? 20.661 3.635 -34.129 1.00 82.44 265 LEU A O 1
ATOM 1910 N N . ARG A 1 266 ? 19.218 4.741 -35.452 1.00 78.62 266 ARG A N 1
ATOM 1911 C CA . ARG A 1 266 ? 20.112 5.873 -35.723 1.00 78.62 266 ARG A CA 1
ATOM 1912 C C . ARG A 1 266 ? 20.500 6.598 -34.436 1.00 78.62 266 ARG A C 1
ATOM 1914 O O . ARG A 1 266 ? 21.678 6.747 -34.164 1.00 78.62 266 ARG A O 1
ATOM 1921 N N . SER A 1 267 ? 19.516 6.938 -33.599 1.00 83.50 267 SER A N 1
ATOM 1922 C CA . SER A 1 267 ? 19.753 7.578 -32.296 1.00 83.50 267 SER A CA 1
ATOM 1923 C C . SER A 1 267 ? 20.716 6.766 -31.420 1.00 83.50 267 SER A C 1
ATOM 1925 O O . SER A 1 267 ? 21.605 7.331 -30.793 1.00 83.50 267 SER A O 1
ATOM 1927 N N . LEU A 1 268 ? 20.562 5.437 -31.401 1.00 83.81 268 LEU A N 1
ATOM 1928 C CA . LEU A 1 268 ? 21.417 4.532 -30.634 1.00 83.81 268 LEU A CA 1
ATOM 1929 C C . LEU A 1 268 ? 22.844 4.478 -31.190 1.00 83.81 268 LEU A C 1
ATOM 1931 O O . LEU A 1 268 ? 23.792 4.480 -30.414 1.00 83.81 268 LEU A O 1
ATOM 1935 N N . VAL A 1 269 ? 23.000 4.425 -32.514 1.00 77.62 269 VAL A N 1
ATOM 1936 C CA . VAL A 1 269 ? 24.319 4.427 -33.161 1.00 77.62 269 VAL A CA 1
ATOM 1937 C C . VAL A 1 269 ? 25.032 5.759 -32.927 1.00 77.62 269 VAL A C 1
ATOM 1939 O O . VAL A 1 269 ? 26.188 5.750 -32.515 1.00 77.62 269 VAL A O 1
ATOM 1942 N N . ASP A 1 270 ? 24.333 6.884 -33.092 1.00 77.75 270 ASP A N 1
ATOM 1943 C CA . ASP A 1 270 ? 24.885 8.226 -32.874 1.00 77.75 270 ASP A CA 1
ATOM 1944 C C . ASP A 1 270 ? 25.316 8.423 -31.411 1.00 77.75 270 ASP A C 1
ATOM 1946 O O . ASP A 1 270 ? 26.394 8.949 -31.136 1.00 77.75 270 ASP A O 1
ATOM 1950 N N . ALA A 1 271 ? 24.505 7.951 -30.456 1.00 77.94 271 ALA A N 1
ATOM 1951 C CA . ALA A 1 271 ? 24.817 8.031 -29.028 1.00 77.94 271 ALA A CA 1
ATOM 1952 C C . ALA A 1 271 ? 26.026 7.172 -28.614 1.00 77.94 271 ALA A C 1
ATOM 1954 O O . ALA A 1 271 ? 26.600 7.404 -27.552 1.00 77.94 271 ALA A O 1
ATOM 1955 N N . GLN A 1 272 ? 26.405 6.181 -29.426 1.00 76.94 272 GLN A N 1
ATOM 1956 C CA . GLN A 1 272 ? 27.455 5.203 -29.121 1.00 76.94 272 GLN A CA 1
ATOM 1957 C C . GLN A 1 272 ? 28.606 5.247 -30.136 1.00 76.94 272 GLN A C 1
ATOM 1959 O O . GLN A 1 272 ? 29.358 4.280 -30.261 1.00 76.94 272 GLN A O 1
ATOM 1964 N N . ALA A 1 273 ? 28.758 6.361 -30.862 1.00 67.25 273 ALA A N 1
ATOM 1965 C CA . ALA A 1 273 ? 29.657 6.464 -32.010 1.00 67.25 273 ALA A CA 1
ATOM 1966 C C . ALA A 1 273 ? 31.157 6.271 -31.698 1.00 67.25 273 ALA A C 1
ATOM 1968 O O . ALA A 1 273 ? 31.952 6.046 -32.610 1.00 67.25 273 ALA A O 1
ATOM 1969 N N . ASP A 1 274 ? 31.539 6.296 -30.420 1.00 68.50 274 ASP A N 1
ATOM 1970 C CA . ASP A 1 274 ? 32.910 6.044 -29.971 1.00 68.50 274 ASP A CA 1
ATOM 1971 C C . ASP A 1 274 ? 33.170 4.573 -29.572 1.00 68.50 274 ASP A C 1
ATOM 1973 O O . ASP A 1 274 ? 34.321 4.197 -29.332 1.00 68.50 274 ASP A O 1
ATOM 1977 N N . ASP A 1 275 ? 32.145 3.706 -29.528 1.00 71.69 275 ASP A N 1
ATOM 1978 C CA . ASP A 1 275 ? 32.290 2.293 -29.147 1.00 71.69 275 ASP A CA 1
ATOM 1979 C C . ASP A 1 275 ? 32.197 1.331 -30.344 1.00 71.69 275 ASP A C 1
ATOM 1981 O O . ASP A 1 275 ? 31.135 0.866 -30.766 1.00 71.69 275 ASP A O 1
ATOM 1985 N N . THR A 1 276 ? 33.370 0.942 -30.844 1.00 67.25 276 THR A N 1
ATOM 1986 C CA . THR A 1 276 ? 33.508 -0.043 -31.931 1.00 67.25 276 THR A CA 1
ATOM 1987 C C . THR A 1 276 ? 32.974 -1.445 -31.596 1.00 67.25 276 THR A C 1
ATOM 1989 O O . THR A 1 276 ? 32.687 -2.213 -32.517 1.00 67.25 276 THR A O 1
ATOM 1992 N N . ALA A 1 277 ? 32.807 -1.808 -30.316 1.00 68.75 277 ALA A N 1
ATOM 1993 C CA . ALA A 1 277 ? 32.267 -3.112 -29.921 1.00 68.75 277 ALA A CA 1
ATOM 1994 C C . ALA A 1 277 ? 30.749 -3.207 -30.153 1.00 68.75 277 ALA A C 1
ATOM 1996 O O . ALA A 1 277 ? 30.236 -4.289 -30.451 1.00 68.75 277 ALA A O 1
ATOM 1997 N N . ILE A 1 278 ? 30.037 -2.076 -30.086 1.00 67.31 278 ILE A N 1
ATOM 1998 C CA . ILE A 1 278 ? 28.581 -2.002 -30.275 1.00 67.31 278 ILE A CA 1
ATOM 1999 C C . ILE A 1 278 ? 28.180 -2.279 -31.725 1.00 67.31 278 ILE A C 1
ATOM 2001 O O . ILE A 1 278 ? 27.101 -2.823 -31.966 1.00 67.31 278 ILE A O 1
ATOM 2005 N N . ALA A 1 279 ? 29.072 -2.029 -32.688 1.00 65.12 279 ALA A N 1
ATOM 2006 C CA . ALA A 1 279 ? 28.838 -2.376 -34.082 1.00 65.12 279 ALA A CA 1
ATOM 2007 C C . ALA A 1 279 ? 28.406 -3.841 -34.228 1.00 65.12 279 ALA A C 1
ATOM 2009 O O . ALA A 1 279 ? 27.438 -4.117 -34.931 1.00 65.12 279 ALA A O 1
ATOM 2010 N N . ALA A 1 280 ? 29.052 -4.776 -33.519 1.00 68.00 280 ALA A N 1
ATOM 2011 C CA . ALA A 1 280 ? 28.788 -6.216 -33.611 1.00 68.00 280 ALA A CA 1
ATOM 2012 C C . ALA A 1 280 ? 27.359 -6.637 -33.208 1.00 68.00 280 ALA A C 1
ATOM 2014 O O . ALA A 1 280 ? 26.938 -7.750 -33.528 1.00 68.00 280 ALA A O 1
ATOM 2015 N N . LEU A 1 281 ? 26.607 -5.765 -32.532 1.00 69.88 281 LEU A N 1
ATOM 2016 C CA . LEU A 1 281 ? 25.226 -6.017 -32.118 1.00 69.88 281 LEU A CA 1
ATOM 2017 C C . LEU A 1 281 ? 24.217 -5.837 -33.263 1.00 69.88 281 LEU A C 1
ATOM 2019 O O . LEU A 1 281 ? 23.081 -6.307 -33.165 1.00 69.88 281 LEU A O 1
ATOM 2023 N N . PHE A 1 282 ? 24.621 -5.180 -34.354 1.00 72.81 282 PHE A N 1
ATOM 2024 C CA . PHE A 1 282 ? 23.755 -4.851 -35.481 1.00 72.81 282 PHE A CA 1
ATOM 2025 C C . PHE A 1 282 ? 24.049 -5.713 -36.712 1.00 72.81 282 PHE A C 1
ATOM 2027 O O . PHE A 1 282 ? 25.199 -5.967 -37.087 1.00 72.81 282 PHE A O 1
ATOM 2034 N N . THR A 1 283 ? 22.981 -6.127 -37.396 1.00 72.75 283 THR A N 1
ATOM 2035 C CA . THR A 1 283 ? 23.085 -6.708 -38.741 1.00 72.75 283 THR A CA 1
ATOM 2036 C C . THR A 1 283 ? 23.506 -5.645 -39.756 1.00 72.75 283 THR A C 1
ATOM 2038 O O . THR A 1 283 ? 23.253 -4.457 -39.571 1.00 72.75 283 THR A O 1
ATOM 2041 N N . SER A 1 284 ? 24.091 -6.059 -40.881 1.00 67.19 284 SER A N 1
ATOM 2042 C CA . SER A 1 284 ? 24.471 -5.136 -41.959 1.00 67.19 284 SER A CA 1
ATOM 2043 C C . SER A 1 284 ? 23.293 -4.303 -42.487 1.00 67.19 284 SER A C 1
ATOM 2045 O O . SER A 1 284 ? 23.459 -3.118 -42.757 1.00 67.19 284 SER A O 1
ATOM 2047 N N . ALA A 1 285 ? 22.093 -4.892 -42.567 1.00 66.19 285 ALA A N 1
ATOM 2048 C CA . ALA A 1 285 ? 20.868 -4.193 -42.963 1.00 66.19 285 ALA A CA 1
ATOM 2049 C C . ALA A 1 285 ? 20.435 -3.127 -41.941 1.00 66.19 285 ALA A C 1
ATOM 2051 O O . ALA A 1 285 ? 19.966 -2.057 -42.316 1.00 66.19 285 ALA A O 1
ATOM 2052 N N . GLN A 1 286 ? 20.606 -3.405 -40.646 1.00 69.56 286 GLN A N 1
ATOM 2053 C CA . GLN A 1 286 ? 20.326 -2.443 -39.580 1.00 69.56 286 GLN A CA 1
ATOM 2054 C C . GLN A 1 286 ? 21.298 -1.265 -39.630 1.00 69.56 286 GLN A C 1
ATOM 2056 O O . GLN A 1 286 ? 20.862 -0.120 -39.582 1.00 69.56 286 GLN A O 1
ATOM 2061 N N . ILE A 1 287 ? 22.596 -1.527 -39.796 1.00 65.44 287 ILE A N 1
ATOM 2062 C CA . ILE A 1 287 ? 23.580 -0.442 -39.863 1.00 65.44 287 ILE A CA 1
ATOM 2063 C C . ILE A 1 287 ? 23.309 0.442 -41.083 1.00 65.44 287 ILE A C 1
ATOM 2065 O O . ILE A 1 287 ? 23.214 1.654 -40.939 1.00 65.44 287 ILE A O 1
ATOM 2069 N N . GLY A 1 288 ? 23.032 -0.160 -42.244 1.00 63.44 288 GLY A N 1
ATOM 2070 C CA . GLY A 1 288 ? 22.644 0.566 -43.455 1.00 63.44 288 GLY A CA 1
ATOM 2071 C C . GLY A 1 288 ? 21.423 1.474 -43.312 1.00 63.44 288 GLY A C 1
ATOM 2072 O O . GLY A 1 288 ? 21.398 2.568 -43.866 1.00 63.44 288 GLY A O 1
ATOM 2073 N N . ALA A 1 289 ? 20.432 1.055 -42.525 1.00 64.56 289 ALA A N 1
ATOM 2074 C CA . ALA A 1 289 ? 19.246 1.856 -42.237 1.00 64.56 289 ALA A CA 1
ATOM 2075 C C . ALA A 1 289 ? 19.471 2.947 -41.167 1.00 64.56 289 ALA A C 1
ATOM 2077 O O . ALA A 1 289 ? 18.629 3.839 -41.034 1.00 64.56 289 ALA A O 1
ATOM 2078 N N . GLY A 1 290 ? 20.550 2.849 -40.381 1.00 58.28 290 GLY A N 1
ATOM 2079 C CA . GLY A 1 290 ? 20.829 3.693 -39.216 1.00 58.28 290 GLY A CA 1
ATOM 2080 C C . GLY A 1 290 ? 21.953 4.717 -39.399 1.00 58.28 290 GLY A C 1
ATOM 2081 O O . GLY A 1 290 ? 21.942 5.723 -38.702 1.00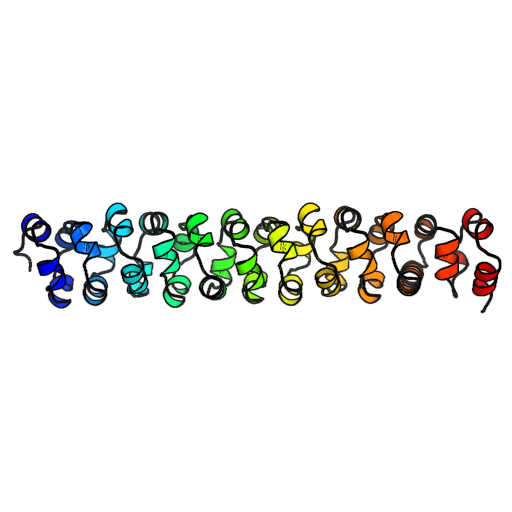 58.28 290 GLY A O 1
ATOM 2082 N N . THR A 1 291 ? 22.898 4.511 -40.318 1.00 56.91 291 THR A N 1
ATOM 2083 C CA . THR A 1 291 ? 24.082 5.375 -40.475 1.00 56.91 291 THR A CA 1
ATOM 2084 C C . THR A 1 291 ? 23.997 6.237 -41.729 1.00 56.91 291 THR A C 1
ATOM 2086 O O . THR A 1 291 ? 24.122 5.713 -42.836 1.00 56.91 291 THR A O 1
ATOM 2089 N N . THR A 1 292 ? 23.861 7.552 -41.572 1.00 52.84 292 THR A N 1
ATOM 2090 C CA . THR A 1 292 ? 24.243 8.503 -42.631 1.00 52.84 292 THR A CA 1
ATOM 2091 C C . THR A 1 292 ? 25.619 9.132 -42.378 1.00 52.84 292 THR A C 1
ATOM 2093 O O . THR A 1 292 ? 26.280 9.471 -43.348 1.00 52.84 292 THR A O 1
ATOM 2096 N N . ASP A 1 293 ? 26.112 9.172 -41.125 1.00 52.59 293 ASP A N 1
ATOM 2097 C CA . ASP A 1 293 ? 27.159 10.149 -40.754 1.00 52.59 293 ASP A CA 1
ATOM 2098 C C . ASP A 1 293 ? 28.444 9.545 -40.115 1.00 52.59 293 ASP A C 1
ATOM 2100 O O . ASP A 1 293 ? 29.321 10.283 -39.672 1.00 52.59 293 ASP A O 1
ATOM 2104 N N . SER A 1 294 ? 28.606 8.213 -39.996 1.00 51.69 294 SER A N 1
ATOM 2105 C CA . SER A 1 294 ? 29.808 7.617 -39.351 1.00 51.69 294 SER A CA 1
ATOM 2106 C C . SER A 1 294 ? 30.198 6.214 -39.858 1.00 51.69 294 SER A C 1
ATOM 2108 O O . SER A 1 294 ? 29.950 5.203 -39.196 1.00 51.69 294 SER A O 1
ATOM 2110 N N . PRO A 1 295 ? 30.880 6.110 -41.016 1.00 53.34 295 PRO A N 1
ATOM 2111 C CA . PRO A 1 295 ? 31.388 4.838 -41.546 1.00 53.34 295 PRO A CA 1
ATOM 2112 C C . PRO A 1 295 ? 32.535 4.209 -40.724 1.00 53.34 295 PRO A C 1
ATOM 2114 O O . PRO A 1 295 ? 32.911 3.067 -40.985 1.00 53.34 295 PRO A O 1
ATOM 2117 N N . SER A 1 296 ? 33.092 4.914 -39.730 1.00 54.91 296 SER A N 1
ATOM 2118 C CA . SER A 1 296 ? 34.195 4.451 -38.864 1.00 54.91 296 SER A CA 1
ATOM 2119 C C . SER A 1 296 ? 33.822 3.302 -37.921 1.00 54.91 296 SER A C 1
ATOM 2121 O O . SER A 1 296 ? 34.709 2.607 -37.430 1.00 54.91 296 SER A O 1
ATOM 2123 N N . LEU A 1 297 ? 32.528 3.078 -37.690 1.00 54.12 297 LEU A N 1
ATOM 2124 C CA . LEU A 1 297 ? 32.008 2.045 -36.788 1.00 54.12 297 LEU A CA 1
ATOM 2125 C C . LEU A 1 297 ? 31.865 0.667 -37.448 1.00 54.12 297 LEU A C 1
ATOM 2127 O O . LEU A 1 297 ? 31.587 -0.319 -36.775 1.00 54.12 297 LEU A O 1
ATOM 2131 N N . LEU A 1 298 ? 32.029 0.569 -38.767 1.00 59.97 298 LEU A N 1
ATOM 2132 C CA . LEU A 1 298 ? 31.729 -0.652 -39.509 1.00 59.97 298 LEU A CA 1
ATOM 2133 C C . LEU A 1 298 ? 32.900 -1.640 -39.522 1.00 59.97 298 LEU A C 1
ATOM 2135 O O . LEU A 1 298 ? 33.991 -1.339 -40.008 1.00 59.97 298 LEU A O 1
ATOM 2139 N N . THR A 1 299 ? 32.651 -2.881 -39.101 1.00 64.25 299 THR A N 1
ATOM 2140 C CA . THR A 1 299 ? 33.599 -3.977 -39.353 1.00 64.25 299 THR A CA 1
ATOM 2141 C C . THR A 1 299 ? 33.603 -4.373 -40.834 1.00 64.25 299 THR A C 1
ATOM 2143 O O . THR A 1 299 ? 32.612 -4.210 -41.551 1.00 64.25 299 THR A O 1
ATOM 2146 N N . ALA A 1 300 ? 34.701 -4.976 -41.305 1.00 61.56 300 ALA A N 1
ATOM 2147 C CA . ALA A 1 300 ? 34.800 -5.472 -42.683 1.00 61.56 300 ALA A CA 1
ATOM 2148 C C . ALA A 1 300 ? 33.683 -6.476 -43.039 1.00 61.56 300 ALA A C 1
ATOM 2150 O O . ALA A 1 300 ? 33.146 -6.445 -44.146 1.00 61.56 300 ALA A O 1
ATOM 2151 N N . THR A 1 301 ? 33.289 -7.326 -42.084 1.00 63.44 301 THR A N 1
ATOM 2152 C CA . THR A 1 301 ? 32.178 -8.276 -42.242 1.00 63.44 301 THR A CA 1
ATOM 2153 C C . THR A 1 301 ? 30.853 -7.546 -42.474 1.00 63.44 301 THR A C 1
ATOM 2155 O O . THR A 1 301 ? 30.077 -7.918 -43.354 1.00 63.44 301 THR A O 1
ATOM 2158 N N . GLN A 1 302 ? 30.604 -6.468 -41.735 1.00 63.75 302 GLN A N 1
ATOM 2159 C CA . GLN A 1 302 ? 29.373 -5.688 -41.860 1.00 63.75 302 GLN A CA 1
ATOM 2160 C C . GLN A 1 302 ? 29.296 -4.942 -43.184 1.00 63.75 302 GLN A C 1
ATOM 2162 O O . GLN A 1 302 ? 28.283 -5.067 -43.866 1.00 63.75 302 GLN A O 1
ATOM 2167 N N . LEU A 1 303 ? 30.384 -4.286 -43.600 1.00 65.38 303 LEU A N 1
ATOM 2168 C CA . LEU A 1 303 ? 30.496 -3.643 -44.916 1.00 65.38 303 LEU A CA 1
ATOM 2169 C C . LEU A 1 303 ? 30.193 -4.617 -46.059 1.00 65.38 303 LEU A C 1
ATOM 2171 O O . LEU A 1 303 ? 29.461 -4.279 -46.985 1.00 65.38 303 LEU A O 1
ATOM 2175 N N . SER A 1 304 ? 30.710 -5.846 -45.978 1.00 68.44 304 SER A N 1
ATOM 2176 C CA . SER A 1 304 ? 30.486 -6.866 -47.009 1.00 68.44 304 SER A CA 1
ATOM 2177 C C . SER A 1 304 ? 29.045 -7.389 -47.081 1.00 68.44 304 SER A C 1
ATOM 2179 O O . SER A 1 304 ? 28.659 -7.965 -48.096 1.00 68.44 304 SER A O 1
ATOM 2181 N N . GLY A 1 305 ? 28.253 -7.199 -46.022 1.00 66.06 305 GLY A N 1
ATOM 2182 C CA . GLY A 1 305 ? 26.856 -7.630 -45.950 1.00 66.06 305 GLY A CA 1
ATOM 2183 C C . GLY A 1 305 ? 25.831 -6.536 -46.264 1.00 66.06 305 GLY A C 1
ATOM 2184 O O . GLY A 1 305 ? 24.634 -6.822 -46.203 1.00 66.06 305 GLY A O 1
ATOM 2185 N N . MET A 1 306 ? 26.250 -5.291 -46.513 1.00 69.56 306 MET A N 1
ATOM 2186 C CA . MET A 1 306 ? 25.342 -4.166 -46.782 1.00 69.56 306 MET A CA 1
ATOM 2187 C C . MET A 1 306 ? 24.817 -4.197 -48.221 1.00 69.56 306 MET A C 1
ATOM 2189 O O . MET A 1 306 ? 25.510 -4.646 -49.138 1.00 69.56 306 MET A O 1
ATOM 2193 N N . SER A 1 307 ? 23.596 -3.697 -48.445 1.00 71.88 307 SER A N 1
ATOM 2194 C CA . SER A 1 307 ? 23.103 -3.519 -49.811 1.00 71.88 307 SER A CA 1
ATOM 2195 C C . SER A 1 307 ? 23.836 -2.369 -50.505 1.00 71.88 307 SER A C 1
ATOM 2197 O O . SER A 1 307 ? 24.397 -1.475 -49.874 1.00 71.88 307 SER A O 1
ATOM 2199 N N . THR A 1 308 ? 23.813 -2.349 -51.836 1.00 71.25 308 THR A N 1
ATOM 2200 C CA . THR A 1 308 ? 24.419 -1.257 -52.613 1.00 71.25 308 THR A CA 1
ATOM 2201 C C . THR A 1 308 ? 23.764 0.097 -52.325 1.00 71.25 308 THR A C 1
ATOM 2203 O O . THR A 1 308 ? 24.446 1.116 -52.397 1.00 71.25 308 THR A O 1
ATOM 2206 N N . GLY A 1 309 ? 22.470 0.112 -51.980 1.00 69.31 309 GLY A N 1
ATOM 2207 C CA . GLY A 1 309 ? 21.758 1.321 -51.557 1.00 69.31 309 GLY A CA 1
ATOM 2208 C C . GLY A 1 309 ? 22.229 1.823 -50.193 1.00 69.31 309 GLY A C 1
ATOM 2209 O O . GLY A 1 309 ? 22.504 3.010 -50.047 1.00 69.31 309 GLY A O 1
ATOM 2210 N N . ASP A 1 310 ? 22.425 0.911 -49.240 1.00 65.19 310 ASP A N 1
ATOM 2211 C CA . ASP A 1 310 ? 22.932 1.238 -47.902 1.00 65.19 310 ASP A CA 1
ATOM 2212 C C . ASP A 1 310 ? 24.369 1.776 -47.959 1.00 65.19 310 ASP A C 1
ATOM 2214 O O . ASP A 1 310 ? 24.710 2.763 -47.315 1.00 65.19 310 ASP A O 1
ATOM 2218 N N . ILE A 1 311 ? 25.218 1.164 -48.792 1.00 66.69 311 ILE A N 1
ATOM 2219 C CA . ILE A 1 311 ? 26.595 1.627 -49.019 1.00 66.69 311 ILE A CA 1
ATOM 2220 C C . ILE A 1 311 ? 26.610 3.006 -49.693 1.00 66.69 311 ILE A C 1
ATOM 2222 O O . ILE A 1 311 ? 27.520 3.795 -49.454 1.00 66.69 311 ILE A O 1
ATOM 2226 N N . ALA A 1 312 ? 25.634 3.311 -50.553 1.00 65.75 312 ALA A N 1
ATOM 2227 C CA . ALA A 1 312 ? 25.529 4.623 -51.185 1.00 65.75 312 ALA A CA 1
ATOM 2228 C C . ALA A 1 312 ? 25.098 5.713 -50.189 1.00 65.75 312 ALA A C 1
ATOM 2230 O O . ALA A 1 312 ? 25.610 6.827 -50.272 1.00 65.75 312 ALA A O 1
ATOM 2231 N N . ALA A 1 313 ? 24.223 5.383 -49.233 1.00 62.03 313 ALA A N 1
ATOM 2232 C CA . ALA A 1 313 ? 23.786 6.292 -48.170 1.00 62.03 313 ALA A CA 1
ATOM 2233 C C . ALA A 1 313 ? 24.906 6.648 -47.171 1.00 62.03 313 ALA A C 1
ATOM 2235 O O . ALA A 1 313 ? 24.890 7.735 -46.611 1.00 62.03 313 ALA A O 1
ATOM 2236 N N . LEU A 1 314 ? 25.916 5.785 -47.009 1.00 61.06 314 LEU A N 1
ATOM 2237 C CA . LEU A 1 314 ? 27.117 6.058 -46.203 1.00 61.06 314 LEU A CA 1
ATOM 2238 C C . LEU A 1 314 ? 28.081 7.095 -46.807 1.00 61.06 314 LEU A C 1
ATOM 2240 O O . LEU A 1 314 ? 29.035 7.497 -46.147 1.00 61.06 314 LEU A O 1
ATOM 2244 N N . ARG A 1 315 ? 27.941 7.427 -48.098 1.00 54.34 315 ARG A N 1
ATOM 2245 C CA . ARG A 1 315 ? 28.927 8.230 -48.853 1.00 54.34 315 ARG A CA 1
ATOM 2246 C C . ARG A 1 315 ? 28.497 9.679 -49.057 1.00 54.34 315 ARG A C 1
ATOM 2248 O O . ARG A 1 315 ? 29.188 10.399 -49.773 1.00 54.34 315 ARG A O 1
ATOM 2255 N N . THR A 1 316 ? 27.356 10.082 -48.508 1.00 43.75 316 THR A N 1
ATOM 2256 C CA . THR A 1 316 ? 26.868 11.459 -48.594 1.00 43.75 316 THR A CA 1
ATOM 2257 C C . THR A 1 316 ? 27.369 12.278 -47.411 1.00 43.75 316 THR A C 1
ATOM 2259 O O . THR A 1 316 ? 26.589 12.567 -46.516 1.00 43.75 316 THR A O 1
ATOM 2262 N N . ASP A 1 317 ? 28.651 12.645 -47.475 1.00 42.25 317 ASP A N 1
ATOM 2263 C CA . ASP A 1 317 ? 29.240 13.846 -46.864 1.00 42.25 317 ASP A CA 1
ATOM 2264 C C . ASP A 1 317 ? 29.990 14.627 -47.957 1.00 42.25 317 ASP A C 1
ATOM 2266 O O . ASP A 1 317 ? 30.905 14.039 -48.590 1.00 42.25 317 ASP A O 1
#

pLDDT: mean 90.46, std 12.37, range [42.25, 98.75]